Protein AF-A0AAD5X7I1-F1 (afdb_monomer_lite)

Structure (mmCIF, N/CA/C/O backbone):
data_AF-A0AAD5X7I1-F1
#
_entry.id   AF-A0AAD5X7I1-F1
#
loop_
_atom_site.group_PDB
_atom_site.id
_atom_site.type_symbol
_atom_site.label_atom_id
_atom_site.label_alt_id
_atom_site.label_comp_id
_atom_site.label_asym_id
_atom_site.label_entity_id
_atom_site.label_seq_id
_atom_site.pdbx_PDB_ins_code
_atom_site.Cartn_x
_atom_site.Cartn_y
_atom_site.Cartn_z
_atom_site.occupancy
_atom_site.B_iso_or_equiv
_atom_site.auth_seq_id
_atom_site.auth_comp_id
_atom_site.auth_asym_id
_atom_site.auth_atom_id
_atom_site.pdbx_PDB_model_num
ATOM 1 N N . LEU A 1 1 ? 5.676 25.318 18.220 1.00 65.56 1 LEU A N 1
ATOM 2 C CA . LEU A 1 1 ? 5.717 24.377 17.075 1.00 65.56 1 LEU A CA 1
ATOM 3 C C . LEU A 1 1 ? 4.709 24.725 15.981 1.00 65.56 1 LEU A C 1
ATOM 5 O O . LEU A 1 1 ? 5.098 24.731 14.824 1.00 65.56 1 LEU A O 1
ATOM 9 N N . THR A 1 2 ? 3.459 25.068 16.304 1.00 77.00 2 THR A N 1
ATOM 10 C CA . THR A 1 2 ? 2.436 25.457 15.307 1.00 77.00 2 THR A CA 1
ATOM 11 C C . THR A 1 2 ? 2.812 26.726 14.531 1.00 77.00 2 THR A C 1
ATOM 13 O O . THR A 1 2 ? 2.729 26.768 13.311 1.00 77.00 2 THR A O 1
ATOM 16 N N . GLN A 1 3 ? 3.331 27.747 15.222 1.00 80.19 3 GLN A N 1
ATOM 17 C CA . GLN A 1 3 ? 3.801 28.984 14.583 1.00 80.19 3 GLN A CA 1
ATOM 18 C C . GLN A 1 3 ? 4.992 28.742 13.639 1.00 80.19 3 GLN A C 1
ATOM 20 O O . GLN A 1 3 ? 5.083 29.364 12.588 1.00 80.19 3 GLN A O 1
ATOM 25 N N . THR A 1 4 ? 5.899 27.825 13.991 1.00 78.06 4 THR A N 1
ATOM 26 C CA . THR A 1 4 ? 7.081 27.511 13.177 1.00 78.06 4 THR A CA 1
ATOM 27 C C . THR A 1 4 ? 6.716 26.678 11.948 1.00 78.06 4 THR A C 1
ATOM 29 O O . THR A 1 4 ? 7.256 26.926 10.878 1.00 78.06 4 THR A O 1
ATOM 32 N N . THR A 1 5 ? 5.760 25.748 12.056 1.00 77.94 5 THR A N 1
ATOM 33 C CA . THR A 1 5 ? 5.227 25.009 10.891 1.00 77.94 5 THR A CA 1
ATOM 34 C C . THR A 1 5 ? 4.430 25.898 9.954 1.00 77.94 5 THR A C 1
ATOM 36 O O . THR A 1 5 ? 4.580 25.766 8.744 1.00 77.94 5 THR A O 1
ATOM 39 N N . ASN A 1 6 ? 3.633 26.826 10.487 1.00 80.69 6 ASN A N 1
ATOM 40 C CA . ASN A 1 6 ? 2.889 27.780 9.666 1.00 80.69 6 ASN A CA 1
ATOM 41 C C . ASN A 1 6 ? 3.830 28.718 8.898 1.00 80.69 6 ASN A C 1
ATOM 43 O O . ASN A 1 6 ? 3.643 28.890 7.702 1.00 80.69 6 ASN A O 1
ATOM 47 N N . LYS A 1 7 ? 4.901 29.217 9.534 1.00 79.56 7 LYS A N 1
ATOM 48 C CA . LYS A 1 7 ? 5.929 30.030 8.858 1.00 79.56 7 LYS A CA 1
ATOM 49 C C . LYS A 1 7 ? 6.701 29.263 7.780 1.00 79.56 7 LYS A C 1
ATOM 51 O O . LYS A 1 7 ? 7.010 29.819 6.735 1.00 79.56 7 LYS A O 1
ATOM 56 N N . MET A 1 8 ? 7.018 27.987 8.014 1.00 68.88 8 MET A N 1
ATOM 57 C CA . MET A 1 8 ? 7.679 27.161 6.997 1.00 68.88 8 MET A CA 1
ATOM 58 C C . MET A 1 8 ? 6.746 26.834 5.823 1.00 68.88 8 MET A C 1
ATOM 60 O O . MET A 1 8 ? 7.196 26.796 4.684 1.00 68.88 8 MET A O 1
ATOM 64 N N . ALA A 1 9 ? 5.451 26.636 6.085 1.00 71.44 9 ALA A N 1
ATOM 65 C CA . ALA A 1 9 ? 4.453 26.475 5.035 1.00 71.44 9 ALA A CA 1
ATOM 66 C C . ALA A 1 9 ? 4.275 27.759 4.211 1.00 71.44 9 ALA A C 1
ATOM 68 O O . ALA A 1 9 ? 4.262 27.690 2.992 1.00 71.44 9 ALA A O 1
ATOM 69 N N . GLU A 1 10 ? 4.211 28.917 4.868 1.00 74.31 10 GLU A N 1
ATOM 70 C CA . GLU A 1 10 ? 4.132 30.237 4.231 1.00 74.31 10 GLU A CA 1
ATOM 71 C C . GLU A 1 10 ? 5.358 30.533 3.349 1.00 74.31 10 GLU A C 1
ATOM 73 O O . GLU A 1 10 ? 5.229 31.086 2.258 1.00 74.31 10 GLU A O 1
ATOM 78 N N . PHE A 1 11 ? 6.551 30.103 3.774 1.00 70.19 11 PHE A N 1
ATOM 79 C CA . PHE A 1 11 ? 7.780 30.238 2.987 1.00 70.19 11 PHE A CA 1
ATOM 80 C C . PHE A 1 11 ? 7.781 29.360 1.722 1.00 70.19 11 PHE A C 1
ATOM 82 O O . PHE A 1 11 ? 8.295 29.785 0.691 1.00 70.19 11 PHE A O 1
ATOM 89 N N . LEU A 1 12 ? 7.184 28.161 1.778 1.00 68.06 12 LEU A N 1
ATOM 90 C CA . LEU A 1 12 ? 7.030 27.293 0.602 1.00 68.06 12 LEU A CA 1
ATOM 91 C C . LEU A 1 12 ? 5.894 27.731 -0.336 1.00 68.06 12 LEU A C 1
ATOM 93 O O . LEU A 1 12 ? 5.974 27.467 -1.531 1.00 68.06 12 LEU A O 1
ATOM 97 N N . ASP A 1 13 ? 4.856 28.380 0.195 1.00 67.62 13 ASP A N 1
ATOM 98 C CA . ASP A 1 13 ? 3.661 28.815 -0.550 1.00 67.62 13 ASP A CA 1
ATOM 99 C C . ASP A 1 13 ? 3.789 30.254 -1.100 1.00 67.62 13 ASP A C 1
ATOM 101 O O . ASP A 1 13 ? 2.919 30.763 -1.804 1.00 67.62 13 ASP A O 1
ATOM 105 N N . SER A 1 14 ? 4.899 30.935 -0.793 1.00 73.56 14 SER A N 1
ATOM 106 C CA . SER A 1 14 ? 5.166 32.297 -1.256 1.00 73.56 14 SER A CA 1
ATOM 107 C C . SER A 1 14 ? 5.385 32.343 -2.782 1.00 73.56 14 SER A C 1
ATOM 109 O O . SER A 1 14 ? 6.288 31.677 -3.300 1.00 73.56 14 SER A O 1
ATOM 111 N N . PRO A 1 15 ? 4.654 33.198 -3.526 1.00 59.22 15 PRO A N 1
ATOM 112 C CA . PRO A 1 15 ? 4.663 33.225 -4.994 1.00 59.22 15 PRO A CA 1
ATOM 113 C C . PRO A 1 15 ? 6.005 33.641 -5.620 1.00 59.22 15 PRO A C 1
ATOM 115 O O . PRO A 1 15 ? 6.190 33.454 -6.818 1.00 59.22 15 PRO A O 1
ATOM 118 N N . LEU A 1 16 ? 6.952 34.161 -4.829 1.00 55.97 16 LEU A N 1
ATOM 119 C CA . LEU A 1 16 ? 8.314 34.492 -5.269 1.00 55.97 16 LEU A CA 1
ATOM 120 C C . LEU A 1 16 ? 9.244 33.267 -5.384 1.00 55.97 16 LEU A C 1
ATOM 122 O O . LEU A 1 16 ? 10.240 33.336 -6.098 1.00 55.97 16 LEU A O 1
ATOM 126 N N . PHE A 1 17 ? 8.923 32.149 -4.721 1.00 56.25 17 PHE A N 1
ATOM 127 C CA . PHE A 1 17 ? 9.748 30.928 -4.694 1.00 56.25 17 PHE A CA 1
ATOM 128 C C . PHE A 1 17 ? 9.108 29.742 -5.435 1.00 56.25 17 PHE A C 1
ATOM 130 O O . PHE A 1 17 ? 9.713 28.677 -5.536 1.00 56.25 17 PHE A O 1
ATOM 137 N N . SER A 1 18 ? 7.926 29.942 -6.027 1.00 55.38 18 SER A N 1
ATOM 138 C CA . SER A 1 18 ? 7.183 28.947 -6.817 1.00 55.38 18 SER A CA 1
ATOM 139 C C . SER A 1 18 ? 7.904 28.492 -8.098 1.00 55.38 18 SER A C 1
ATOM 141 O O . SER A 1 18 ? 7.596 27.430 -8.631 1.00 55.38 18 SER A O 1
ATOM 143 N N . ASN A 1 19 ? 8.881 29.275 -8.575 1.00 55.94 19 ASN A N 1
ATOM 144 C CA . ASN A 1 19 ? 9.674 29.002 -9.782 1.00 55.94 19 ASN A CA 1
ATOM 145 C C . ASN A 1 19 ? 11.020 28.302 -9.506 1.00 55.94 19 ASN A C 1
ATOM 147 O O . ASN A 1 19 ? 11.771 28.025 -10.440 1.00 55.94 19 ASN A O 1
ATOM 151 N N . ILE A 1 20 ? 11.348 28.020 -8.241 1.00 59.38 20 ILE A N 1
ATOM 152 C CA . ILE A 1 20 ? 12.536 27.247 -7.865 1.00 59.38 20 ILE A CA 1
ATOM 153 C C . ILE A 1 20 ? 12.055 25.831 -7.535 1.00 59.38 20 ILE A C 1
ATOM 155 O O . ILE A 1 20 ? 11.145 25.695 -6.717 1.00 59.38 20 ILE A O 1
ATOM 159 N N . PRO A 1 21 ? 12.621 24.767 -8.137 1.00 56.69 21 PRO A N 1
ATOM 160 C CA . PRO A 1 21 ? 12.224 23.402 -7.814 1.00 56.69 21 PRO A CA 1
ATOM 161 C C . PRO A 1 21 ? 12.481 23.149 -6.325 1.00 56.69 21 PRO A C 1
ATOM 163 O O . PRO A 1 21 ? 13.624 23.018 -5.883 1.00 56.69 21 PRO A O 1
ATOM 166 N N . THR A 1 22 ? 11.408 23.136 -5.534 1.00 63.88 22 THR A N 1
ATOM 167 C CA . THR A 1 22 ? 11.466 22.868 -4.100 1.00 63.88 22 THR A CA 1
ATOM 168 C C . THR A 1 22 ? 11.998 21.454 -3.899 1.00 63.88 22 THR A C 1
ATOM 170 O O . THR A 1 22 ? 11.551 20.497 -4.532 1.00 63.88 22 THR A O 1
ATOM 173 N N . ASN A 1 23 ? 13.019 21.312 -3.052 1.00 73.06 23 ASN A N 1
ATOM 174 C CA . ASN A 1 23 ? 13.640 20.017 -2.815 1.00 73.06 23 ASN A CA 1
ATOM 175 C C . ASN A 1 23 ? 12.582 19.085 -2.184 1.00 73.06 23 ASN A C 1
ATOM 177 O O . ASN A 1 23 ? 12.059 19.424 -1.118 1.00 73.06 23 ASN A O 1
ATOM 181 N N . PRO A 1 24 ? 12.254 17.925 -2.788 1.00 76.06 24 PRO A N 1
ATOM 182 C CA . PRO A 1 24 ? 11.165 17.057 -2.323 1.00 76.06 24 PRO A CA 1
ATOM 183 C C . PRO A 1 24 ? 11.337 16.635 -0.857 1.00 76.06 24 PRO A C 1
ATOM 185 O O . PRO A 1 24 ? 10.358 16.447 -0.137 1.00 76.06 24 PRO A O 1
ATOM 188 N N . SER A 1 25 ? 12.581 16.574 -0.373 1.00 78.06 25 SER A N 1
ATOM 189 C CA . SER A 1 25 ? 12.883 16.309 1.035 1.00 78.06 25 SER A CA 1
ATOM 190 C C . SER A 1 25 ? 12.316 17.366 1.996 1.00 78.06 25 SER A C 1
ATOM 192 O O . SER A 1 25 ? 11.791 17.008 3.047 1.00 78.06 25 SER A O 1
ATOM 194 N N . GLN A 1 26 ? 12.350 18.654 1.639 1.00 78.38 26 GLN A N 1
ATOM 195 C CA . GLN A 1 26 ? 11.852 19.741 2.490 1.00 78.38 26 GLN A CA 1
ATOM 196 C C . GLN A 1 26 ? 10.323 19.721 2.593 1.00 78.38 26 GLN A C 1
ATOM 198 O O . GLN A 1 26 ? 9.778 19.906 3.681 1.00 78.38 26 GLN A O 1
ATOM 203 N N . MET A 1 27 ? 9.634 19.407 1.491 1.00 79.31 27 MET A N 1
ATOM 204 C CA . MET A 1 27 ? 8.178 19.229 1.477 1.00 79.31 27 MET A CA 1
ATOM 205 C C . MET A 1 27 ? 7.749 18.087 2.412 1.00 79.31 27 MET A C 1
ATOM 207 O O . MET A 1 27 ? 6.864 18.263 3.253 1.00 79.31 27 MET A O 1
ATOM 211 N N . HIS A 1 28 ? 8.428 16.937 2.330 1.00 83.88 28 HIS A N 1
ATOM 212 C CA . HIS A 1 28 ? 8.149 15.792 3.200 1.00 83.88 28 HIS A CA 1
ATOM 213 C C . HIS A 1 28 ? 8.415 16.088 4.682 1.00 83.88 28 HIS A C 1
ATOM 215 O O . HIS A 1 28 ? 7.653 15.644 5.542 1.00 83.88 28 HIS A O 1
ATOM 221 N N . VAL A 1 29 ? 9.454 16.866 5.003 1.00 86.94 29 VAL A N 1
ATOM 222 C CA . VAL A 1 29 ? 9.740 17.283 6.386 1.00 86.94 29 VAL A CA 1
ATOM 223 C C . VAL A 1 29 ? 8.616 18.158 6.943 1.00 86.94 29 VAL A C 1
ATOM 225 O O . VAL A 1 29 ? 8.161 17.922 8.064 1.00 86.94 29 VAL A O 1
ATOM 228 N N . LEU A 1 30 ? 8.106 19.125 6.174 1.00 83.81 30 LEU A N 1
ATOM 229 C CA . LEU A 1 30 ? 6.991 19.959 6.636 1.00 83.81 30 LEU A CA 1
ATOM 230 C C . LEU A 1 30 ? 5.693 19.185 6.800 1.00 83.81 30 LEU A C 1
ATOM 232 O O . LEU A 1 30 ? 4.988 19.383 7.792 1.00 83.81 30 LEU A O 1
ATOM 236 N N . GLN A 1 31 ? 5.390 18.293 5.858 1.00 84.69 31 GLN A N 1
ATOM 237 C CA . GLN A 1 31 ? 4.235 17.414 5.972 1.00 84.69 31 GLN A CA 1
ATOM 238 C C . GLN A 1 31 ? 4.318 16.574 7.252 1.00 84.69 31 GLN A C 1
ATOM 240 O O . GLN A 1 31 ? 3.381 16.575 8.050 1.00 84.69 31 GLN A O 1
ATOM 245 N N . ARG A 1 32 ? 5.480 15.973 7.521 1.00 89.19 32 ARG A N 1
ATOM 246 C CA . ARG A 1 32 ? 5.721 15.211 8.749 1.00 89.19 32 ARG A CA 1
ATOM 247 C C . ARG A 1 32 ? 5.545 16.060 10.009 1.00 89.19 32 ARG A C 1
ATOM 249 O O . ARG A 1 32 ? 4.960 15.599 10.984 1.00 89.19 32 ARG A O 1
ATOM 256 N N . HIS A 1 33 ? 6.020 17.305 10.018 1.00 89.81 33 HIS A N 1
ATOM 257 C CA . HIS A 1 33 ? 5.816 18.189 11.168 1.00 89.81 33 HIS A CA 1
ATOM 258 C C . HIS A 1 33 ? 4.341 18.551 11.393 1.00 89.81 33 HIS A C 1
ATOM 260 O O . HIS A 1 33 ? 3.937 18.710 12.546 1.00 89.81 33 HIS A O 1
ATOM 266 N N . ARG A 1 34 ? 3.533 18.664 10.330 1.00 88.88 34 ARG A N 1
ATOM 267 C CA . ARG A 1 34 ? 2.079 18.867 10.444 1.00 88.88 34 ARG A CA 1
ATOM 268 C C . ARG A 1 34 ? 1.383 17.644 11.030 1.00 88.88 34 ARG A C 1
ATOM 270 O O . ARG A 1 34 ? 0.581 17.803 11.944 1.00 88.88 34 ARG A O 1
ATOM 277 N N . GLU A 1 35 ? 1.726 16.456 10.543 1.00 91.94 35 GLU A N 1
ATOM 278 C CA . GLU A 1 35 ? 1.192 15.184 11.047 1.00 91.94 35 GLU A CA 1
ATOM 279 C C . GLU A 1 35 ? 1.503 15.017 12.542 1.00 91.94 35 GLU A C 1
ATOM 281 O O . GLU A 1 35 ? 0.593 14.859 13.350 1.00 91.94 35 GLU A O 1
ATOM 286 N N . ILE A 1 36 ? 2.766 15.211 12.939 1.00 94.19 36 ILE A N 1
ATOM 287 C CA . ILE A 1 36 ? 3.189 15.121 14.346 1.00 94.19 36 ILE A CA 1
ATOM 288 C C . ILE A 1 36 ? 2.429 16.116 15.237 1.00 94.19 36 ILE A C 1
ATOM 290 O O . ILE A 1 36 ? 2.046 15.789 16.360 1.00 94.19 36 ILE A O 1
ATOM 294 N N . LEU A 1 37 ? 2.217 17.349 14.769 1.00 90.12 37 LEU A N 1
ATOM 295 C CA . LEU A 1 37 ? 1.490 18.351 15.552 1.00 90.12 37 LEU A CA 1
ATOM 296 C C . LEU A 1 37 ? 0.015 18.013 15.716 1.00 90.12 37 LEU A C 1
ATOM 298 O O . LEU A 1 37 ? -0.549 18.244 16.788 1.00 90.12 37 LEU A O 1
ATOM 302 N N . TYR A 1 38 ? -0.595 17.487 14.660 1.00 93.62 38 TYR A N 1
ATOM 303 C CA . TYR A 1 38 ? -1.973 17.034 14.699 1.00 93.62 38 TYR A CA 1
ATOM 304 C C . TYR A 1 38 ? -2.142 15.893 15.707 1.00 93.62 38 TYR A C 1
ATOM 306 O O . TYR A 1 38 ? -3.015 15.970 16.577 1.00 93.62 38 TYR A O 1
ATOM 314 N N . ASP A 1 39 ? -1.252 14.901 15.664 1.00 95.75 39 ASP A N 1
ATOM 315 C CA . ASP A 1 39 ? -1.266 13.768 16.588 1.00 95.75 39 ASP A CA 1
ATOM 316 C C . ASP A 1 39 ? -1.103 14.224 18.043 1.00 95.75 39 ASP A C 1
ATOM 318 O O . ASP A 1 39 ? -1.907 13.855 18.900 1.00 95.75 39 ASP A O 1
ATOM 322 N N . TYR A 1 40 ? -0.147 15.116 18.330 1.00 94.81 40 TYR A N 1
ATOM 323 C CA . TYR A 1 40 ? 0.015 15.653 19.684 1.00 94.81 40 TYR A CA 1
ATOM 324 C C . TYR A 1 40 ? -1.199 16.447 20.169 1.00 94.81 40 TYR A C 1
ATOM 326 O O . TYR A 1 40 ? -1.572 16.346 21.338 1.00 94.81 40 TYR A O 1
ATOM 334 N N . SER A 1 41 ? -1.839 17.231 19.298 1.00 94.12 41 SER A N 1
ATOM 335 C CA . SER A 1 41 ? -3.049 17.973 19.664 1.00 94.12 41 SER A CA 1
ATOM 336 C C . SER A 1 41 ? -4.209 17.032 19.994 1.00 94.12 41 SER A C 1
ATOM 338 O O . SER A 1 41 ? -4.927 17.240 20.977 1.00 94.12 41 SER A O 1
ATOM 340 N N . ARG A 1 42 ? -4.367 15.968 19.203 1.00 96.00 42 ARG A N 1
ATOM 341 C CA . ARG A 1 42 ? -5.390 14.945 19.413 1.00 96.00 42 ARG A CA 1
ATOM 342 C C . ARG A 1 42 ? -5.176 14.195 20.726 1.00 96.00 42 ARG A C 1
ATOM 344 O O . ARG A 1 42 ? -6.112 14.096 21.522 1.00 96.00 42 ARG A O 1
ATOM 351 N N . GLU A 1 43 ? -3.957 13.725 20.976 1.00 95.62 43 GLU A N 1
ATOM 352 C CA . GLU A 1 43 ? -3.608 13.005 22.207 1.00 95.62 43 GLU A CA 1
ATOM 353 C C . GLU A 1 43 ? -3.731 13.891 23.453 1.00 95.62 43 GLU A C 1
ATOM 355 O O . GLU A 1 43 ? -4.230 13.448 24.493 1.00 95.62 43 GLU A O 1
ATOM 360 N N . PHE A 1 44 ? -3.369 15.173 23.346 1.00 96.38 44 PHE A N 1
ATOM 361 C CA . PHE A 1 44 ? -3.569 16.138 24.425 1.00 96.38 44 PHE A CA 1
ATOM 362 C C . PHE A 1 44 ? -5.051 16.300 24.776 1.00 96.38 44 PHE A C 1
ATOM 364 O O . PHE A 1 44 ? -5.423 16.225 25.948 1.00 96.38 44 PHE A O 1
ATOM 371 N N . ASN A 1 45 ? -5.912 16.479 23.771 1.00 96.12 45 ASN A N 1
ATOM 372 C CA . ASN A 1 45 ? -7.350 16.621 23.990 1.00 96.12 45 ASN A CA 1
ATOM 373 C C . ASN A 1 45 ? -7.966 15.349 24.588 1.00 96.12 45 ASN A C 1
ATOM 375 O O . ASN A 1 45 ? -8.753 15.441 25.531 1.00 96.12 45 ASN A O 1
ATOM 379 N N . ARG A 1 46 ? -7.551 14.168 24.113 1.00 96.56 46 ARG A N 1
ATOM 380 C CA . ARG A 1 46 ? -7.969 12.872 24.668 1.00 96.56 46 ARG A CA 1
ATOM 381 C C . ARG A 1 46 ? -7.580 12.746 26.143 1.00 96.56 46 ARG A C 1
ATOM 383 O O . ARG A 1 46 ? -8.432 12.469 26.981 1.00 96.56 46 ARG A O 1
ATOM 390 N N . THR A 1 47 ? -6.319 13.022 26.473 1.00 96.31 47 THR A N 1
ATOM 391 C CA . THR A 1 47 ? -5.811 12.953 27.853 1.00 96.31 47 THR A CA 1
ATOM 392 C C . THR A 1 47 ? -6.519 13.955 28.763 1.00 96.31 47 THR A C 1
ATOM 394 O O . THR A 1 47 ? -6.920 13.617 29.878 1.00 96.31 47 THR A O 1
ATOM 397 N N . ARG A 1 48 ? -6.739 15.183 28.280 1.00 97.38 48 ARG A N 1
ATOM 398 C CA . ARG A 1 48 ? -7.483 16.217 29.005 1.00 97.38 48 ARG A CA 1
ATOM 399 C C . ARG A 1 48 ? -8.909 15.767 29.326 1.00 97.38 48 ARG A C 1
ATOM 401 O O . ARG A 1 48 ? -9.363 15.989 30.447 1.00 97.38 48 ARG A O 1
ATOM 408 N N . GLN A 1 49 ? -9.598 15.136 28.376 1.00 95.62 49 GLN A N 1
ATOM 409 C CA . GLN A 1 49 ? -10.953 14.629 28.586 1.00 95.62 49 GLN A CA 1
ATOM 410 C C . GLN A 1 49 ? -10.974 13.507 29.633 1.00 95.62 49 GLN A C 1
ATOM 412 O O . GLN A 1 49 ? -11.788 13.569 30.551 1.00 95.62 49 GLN A O 1
ATOM 417 N N . THR A 1 50 ? -10.026 12.567 29.571 1.00 95.75 50 THR A N 1
ATOM 418 C CA . THR A 1 50 ? -9.871 11.496 30.572 1.00 95.75 50 THR A CA 1
ATOM 419 C C . THR A 1 50 ? -9.606 12.042 31.978 1.00 95.75 50 THR A C 1
ATOM 421 O O . THR A 1 50 ? -10.194 11.577 32.951 1.00 95.75 50 THR A O 1
ATOM 424 N N . ILE A 1 51 ? -8.743 13.054 32.116 1.00 96.44 51 ILE A N 1
ATOM 425 C CA . ILE A 1 51 ? -8.478 13.687 33.419 1.00 96.44 51 ILE A CA 1
ATOM 426 C C . ILE A 1 51 ? -9.720 14.429 33.919 1.00 96.44 51 ILE A C 1
ATOM 428 O O . ILE A 1 51 ? -10.026 14.381 35.108 1.00 96.44 51 ILE A O 1
ATOM 432 N N . SER A 1 52 ? -10.446 15.107 33.027 1.00 96.38 52 SER A N 1
ATOM 433 C CA . SER A 1 52 ? -11.684 15.803 33.381 1.00 96.38 52 SER A CA 1
ATOM 434 C C . SER A 1 52 ? -12.751 14.832 33.886 1.00 96.38 52 SER A C 1
ATOM 436 O O . SER A 1 52 ? -13.369 15.102 34.913 1.00 96.38 52 SER A O 1
ATOM 438 N N . SER A 1 53 ? -12.944 13.694 33.212 1.00 93.69 53 SER A N 1
ATOM 439 C CA . SER A 1 53 ? -13.894 12.670 33.655 1.00 93.69 53 SER A CA 1
ATOM 440 C C . SER A 1 53 ? -13.450 12.008 34.958 1.00 93.69 53 SER A C 1
ATOM 442 O O . SER A 1 53 ? -14.274 11.800 35.841 1.00 93.69 53 SER A O 1
ATOM 444 N N . ALA A 1 54 ? -12.150 11.739 35.127 1.00 92.44 54 ALA A N 1
ATOM 445 C CA . ALA A 1 54 ? -11.611 11.184 36.368 1.00 92.44 54 ALA A CA 1
ATOM 446 C C . ALA A 1 54 ? -11.776 12.145 37.556 1.00 92.44 54 ALA A C 1
ATOM 448 O O . ALA A 1 54 ? -12.113 11.710 38.654 1.00 92.44 54 ALA A O 1
ATOM 449 N N . ARG A 1 55 ? -11.589 13.455 37.344 1.00 92.81 55 ARG A N 1
ATOM 450 C CA . ARG A 1 55 ? -11.852 14.476 38.369 1.00 92.81 55 ARG A CA 1
ATOM 451 C C . ARG A 1 55 ? -13.329 14.567 38.720 1.00 92.81 55 ARG A C 1
ATOM 453 O O . ARG A 1 55 ? -13.637 14.581 39.901 1.00 92.81 55 ARG A O 1
ATOM 460 N N . ALA A 1 56 ? -14.217 14.583 37.725 1.00 90.94 56 ALA A N 1
ATOM 461 C CA . ALA A 1 56 ? -15.658 14.568 37.971 1.00 90.94 56 ALA A CA 1
ATOM 462 C C . ALA A 1 56 ? -16.063 13.326 38.783 1.00 90.94 56 ALA A C 1
ATOM 464 O O . ALA A 1 56 ? -16.792 13.432 39.760 1.00 90.94 56 ALA A O 1
ATOM 465 N N . HIS A 1 57 ? -15.512 12.160 38.446 1.00 86.69 57 HIS A N 1
ATOM 466 C CA . HIS A 1 57 ? -15.740 10.927 39.194 1.00 86.69 57 HIS A CA 1
ATOM 467 C C . HIS A 1 57 ? -15.197 10.988 40.633 1.00 86.69 57 HIS A C 1
ATOM 469 O O . HIS A 1 57 ? -15.857 10.540 41.567 1.00 86.69 57 HIS A O 1
ATOM 475 N N . ALA A 1 58 ? -14.011 11.568 40.838 1.00 85.25 58 ALA A N 1
ATOM 476 C CA . ALA A 1 58 ? -13.443 11.760 42.171 1.00 85.25 58 ALA A CA 1
ATOM 477 C C . ALA A 1 58 ? -14.257 12.750 43.021 1.00 85.25 58 ALA A C 1
ATOM 479 O O . ALA A 1 58 ? -14.401 12.534 44.220 1.00 85.25 58 ALA A O 1
ATOM 480 N N . ASP A 1 59 ? -14.810 13.799 42.411 1.00 85.31 59 ASP A N 1
ATOM 481 C CA . ASP A 1 59 ? -15.669 14.778 43.085 1.00 85.31 59 ASP A CA 1
ATOM 482 C C . ASP A 1 59 ? -16.999 14.142 43.529 1.00 85.31 59 ASP A C 1
ATOM 484 O O . ASP A 1 59 ? -17.413 14.285 44.680 1.00 85.31 59 ASP A O 1
ATOM 488 N N . LEU A 1 60 ? -17.599 13.309 42.667 1.00 83.00 60 LEU A N 1
ATOM 489 C CA . LEU A 1 60 ? -18.780 12.507 43.008 1.00 83.00 60 LEU A CA 1
ATOM 490 C C . LEU A 1 60 ? -18.507 11.516 44.159 1.00 83.00 60 LEU A C 1
ATOM 492 O O . LEU A 1 60 ? -19.321 11.385 45.073 1.00 83.00 60 LEU A O 1
ATOM 496 N N . LEU A 1 61 ? -17.353 10.839 44.160 1.00 79.62 61 LEU A N 1
ATOM 497 C CA . LEU A 1 61 ? -16.972 9.897 45.225 1.00 79.62 61 LEU A CA 1
ATOM 498 C C . LEU A 1 61 ? -16.567 10.584 46.538 1.00 79.62 61 LEU A C 1
ATOM 500 O O . LEU A 1 61 ? -16.828 10.054 47.620 1.00 79.62 61 LEU A O 1
ATOM 504 N N . SER A 1 62 ? -15.952 11.764 46.459 1.00 72.12 62 SER A N 1
ATOM 505 C CA . SER A 1 62 ? -15.592 12.587 47.619 1.00 72.12 62 SER A CA 1
ATOM 506 C C . SER A 1 62 ? -16.822 12.886 48.485 1.00 72.12 62 SER A C 1
ATOM 508 O O . SER A 1 62 ? -16.772 12.714 49.708 1.00 72.12 62 SER A O 1
ATOM 510 N N . GLY A 1 63 ? -17.954 13.209 47.845 1.00 63.62 63 GLY A N 1
ATOM 511 C CA . GLY A 1 63 ? -19.240 13.414 48.518 1.00 63.62 63 GLY A CA 1
ATOM 512 C C . GLY A 1 63 ? -19.791 12.160 49.213 1.00 63.62 63 GLY A C 1
ATOM 513 O O . GLY A 1 63 ? -20.360 12.258 50.298 1.00 63.62 63 GLY A O 1
ATOM 514 N N . SER A 1 64 ? -19.560 10.968 48.652 1.00 60.91 64 SER A N 1
ATOM 515 C CA . SER A 1 64 ? -20.021 9.695 49.230 1.00 60.91 64 SER A CA 1
ATOM 516 C C . SER A 1 64 ? -19.232 9.278 50.482 1.00 60.91 64 SER A C 1
ATOM 518 O O . SER A 1 64 ? -19.814 8.757 51.436 1.00 60.91 64 SER A O 1
ATOM 520 N N . SER A 1 65 ? -17.926 9.576 50.559 1.00 59.56 65 SER A N 1
ATOM 521 C CA . SER A 1 65 ? -17.110 9.195 51.730 1.00 59.56 65 SER A CA 1
ATOM 522 C C . SER A 1 65 ? -17.503 9.923 53.027 1.00 59.56 65 SER A C 1
ATOM 524 O O . SER A 1 65 ? -17.281 9.396 54.119 1.00 59.56 65 SER A O 1
ATOM 526 N N . MET A 1 66 ? -18.123 11.108 52.926 1.00 55.78 66 MET A N 1
ATOM 527 C CA . MET A 1 66 ? -18.686 11.807 54.089 1.00 55.78 66 MET A CA 1
ATOM 528 C C . MET A 1 66 ? -19.989 11.165 54.581 1.00 55.78 66 MET A C 1
ATOM 530 O O . MET A 1 66 ? -20.248 11.183 55.780 1.00 55.78 66 MET A O 1
ATOM 534 N N . ILE A 1 67 ? -20.774 10.562 53.684 1.00 59.09 67 ILE A N 1
ATOM 535 C CA . ILE A 1 67 ? -22.035 9.883 54.018 1.00 59.09 67 ILE A CA 1
ATOM 536 C C . ILE A 1 67 ? -21.751 8.497 54.622 1.00 59.09 67 ILE A C 1
ATOM 538 O O . ILE A 1 67 ? -22.353 8.121 55.623 1.00 59.09 67 ILE A O 1
ATOM 542 N N . SER A 1 68 ? -20.768 7.767 54.082 1.00 55.50 68 SER A N 1
ATOM 543 C CA . SER A 1 68 ? -20.420 6.410 54.537 1.00 55.50 68 SER A CA 1
ATOM 544 C C . SER A 1 68 ? -19.697 6.368 55.895 1.00 55.50 68 SER A C 1
ATOM 546 O O . SER A 1 68 ? -19.806 5.381 56.618 1.00 55.50 68 SER A O 1
ATOM 548 N N . ARG A 1 69 ? -19.025 7.448 56.325 1.00 54.56 69 ARG A N 1
ATOM 549 C CA . ARG A 1 69 ? -18.401 7.521 57.666 1.00 54.56 69 ARG A CA 1
ATOM 550 C C . ARG A 1 69 ? -19.394 7.527 58.835 1.00 54.56 69 ARG A C 1
ATOM 552 O O . ARG A 1 69 ? -18.949 7.414 59.974 1.00 54.56 69 ARG A O 1
ATOM 559 N N . ASN A 1 70 ? -20.696 7.632 58.571 1.00 56.12 70 ASN A N 1
ATOM 560 C CA . ASN A 1 70 ? -21.737 7.508 59.590 1.00 56.12 70 ASN A CA 1
ATOM 561 C C . ASN A 1 70 ? -22.277 6.066 59.737 1.00 56.12 70 ASN A C 1
ATOM 563 O O . ASN A 1 70 ? -23.110 5.815 60.600 1.00 56.12 70 ASN A O 1
ATOM 567 N N . ASP A 1 71 ? -21.790 5.112 58.931 1.00 54.44 71 ASP A N 1
ATOM 568 C CA . ASP A 1 71 ? -22.187 3.695 58.949 1.00 54.44 71 ASP A CA 1
ATOM 569 C C . ASP A 1 71 ? -21.225 2.831 59.791 1.00 54.44 71 ASP A C 1
ATOM 571 O O . ASP A 1 71 ? -20.804 1.737 59.413 1.00 54.44 71 ASP A O 1
ATOM 575 N N . THR A 1 72 ? -20.827 3.313 60.974 1.00 56.81 72 THR A N 1
ATOM 576 C CA . THR A 1 72 ? -20.309 2.403 62.007 1.00 56.81 72 THR A CA 1
ATOM 577 C C . THR A 1 72 ? -21.501 1.706 62.650 1.00 56.81 72 THR A C 1
ATOM 579 O O . THR A 1 72 ? -22.062 2.135 63.658 1.00 56.81 72 THR A O 1
ATOM 582 N N . ASN A 1 73 ? -21.889 0.641 61.962 1.00 59.41 73 ASN A N 1
ATOM 583 C CA . ASN A 1 73 ? -23.044 -0.228 62.099 1.00 59.41 73 ASN A CA 1
ATOM 584 C C . ASN A 1 73 ? -23.037 -1.068 63.396 1.00 59.41 73 ASN A C 1
ATOM 586 O O . ASN A 1 73 ? -23.009 -2.299 63.379 1.00 59.41 73 ASN A O 1
ATOM 590 N N . SER A 1 74 ? -23.068 -0.396 64.546 1.00 56.41 74 SER A N 1
ATOM 591 C CA . SER A 1 74 ? -23.150 -1.013 65.877 1.00 56.41 74 SER A CA 1
ATOM 592 C C . SER A 1 74 ? -24.524 -0.751 66.505 1.00 56.41 74 SER A C 1
ATOM 594 O O . SER A 1 74 ? -24.609 -0.241 67.618 1.00 56.41 74 SER A O 1
ATOM 596 N N . GLY A 1 75 ? -25.617 -1.028 65.780 1.00 60.72 75 GLY A N 1
ATOM 597 C CA . GLY A 1 75 ? -26.969 -0.835 66.330 1.00 60.72 75 GLY A CA 1
ATOM 598 C C . GLY A 1 75 ? -28.164 -0.857 65.370 1.00 60.72 75 GLY A C 1
ATOM 599 O O . GLY A 1 75 ? -29.286 -0.708 65.848 1.00 60.72 75 GLY A O 1
ATOM 600 N N . MET A 1 76 ? -27.984 -1.040 64.053 1.00 66.88 76 MET A N 1
ATOM 601 C CA . MET A 1 76 ? -29.122 -1.055 63.119 1.00 66.88 76 MET A CA 1
ATOM 602 C C . MET A 1 76 ? -30.087 -2.203 63.428 1.00 66.88 76 MET A C 1
ATOM 604 O O . MET A 1 76 ? -29.707 -3.380 63.421 1.00 66.88 76 MET A O 1
ATOM 608 N N . SER A 1 77 ? -31.349 -1.845 63.673 1.00 79.31 77 SER A N 1
ATOM 609 C CA . SER A 1 77 ? -32.431 -2.807 63.867 1.00 79.31 77 SER A CA 1
ATOM 610 C C . SER A 1 77 ? -32.608 -3.677 62.617 1.00 79.31 77 SER A C 1
ATOM 612 O O . SER A 1 77 ? -32.287 -3.264 61.502 1.00 79.31 77 SER A O 1
ATOM 614 N N . VAL A 1 78 ? -33.152 -4.886 62.780 1.00 81.12 78 VAL A N 1
ATOM 615 C CA . VAL A 1 78 ? -33.440 -5.800 61.656 1.00 81.12 78 VAL A CA 1
ATOM 616 C C . VAL A 1 78 ? -34.282 -5.114 60.574 1.00 81.12 78 VAL A C 1
ATOM 618 O O . VAL A 1 78 ? -34.070 -5.356 59.393 1.00 81.12 78 VAL A O 1
ATOM 621 N N . HIS A 1 79 ? -35.188 -4.216 60.967 1.00 84.88 79 HIS A N 1
ATOM 622 C CA . HIS A 1 79 ? -36.007 -3.443 60.037 1.00 84.88 79 HIS A CA 1
ATOM 623 C C . HIS A 1 79 ? -35.168 -2.531 59.130 1.00 84.88 79 HIS A C 1
ATOM 625 O O . HIS A 1 79 ? -35.381 -2.502 57.925 1.00 84.88 79 HIS A O 1
ATOM 631 N N . ASP A 1 80 ? -34.166 -1.863 59.694 1.00 82.38 80 ASP A N 1
ATOM 632 C CA . ASP A 1 80 ? -33.279 -0.947 58.969 1.00 82.38 80 ASP A CA 1
ATOM 633 C C . ASP A 1 80 ? -32.369 -1.700 57.986 1.00 82.38 80 ASP A C 1
ATOM 635 O O . ASP A 1 80 ? -32.095 -1.245 56.878 1.00 82.38 80 ASP A O 1
ATOM 639 N N . ARG A 1 81 ? -31.959 -2.920 58.357 1.00 81.75 81 ARG A N 1
ATOM 640 C CA . ARG A 1 81 ? -31.237 -3.826 57.452 1.00 81.75 81 ARG A CA 1
ATOM 641 C C . ARG A 1 81 ? -32.100 -4.273 56.277 1.00 81.75 81 ARG A C 1
ATOM 643 O O . ARG A 1 81 ? -31.594 -4.345 55.168 1.00 81.75 81 ARG A O 1
ATOM 650 N N . LEU A 1 82 ? -33.382 -4.562 56.509 1.00 87.44 82 LEU A N 1
ATOM 651 C CA . LEU A 1 82 ? -34.313 -4.953 55.446 1.00 87.44 82 LEU A CA 1
ATOM 652 C C . LEU A 1 82 ? -34.617 -3.793 54.490 1.00 87.44 82 LEU A C 1
ATOM 654 O O . LEU A 1 82 ? -34.774 -4.028 53.296 1.00 87.44 82 LEU A O 1
ATOM 658 N N . LEU A 1 83 ? -34.687 -2.558 54.995 1.00 88.44 83 LEU A N 1
ATOM 659 C CA . LEU A 1 83 ? -34.831 -1.368 54.154 1.00 88.44 83 LEU A CA 1
ATOM 660 C C . LEU A 1 83 ? -33.577 -1.129 53.307 1.00 88.44 83 LEU A C 1
ATOM 662 O O . LEU A 1 83 ? -33.699 -0.966 52.099 1.00 88.44 83 LEU A O 1
ATOM 666 N N . ASN A 1 84 ? -32.387 -1.207 53.908 1.00 85.56 84 ASN A N 1
ATOM 667 C CA . ASN A 1 84 ? -31.128 -1.066 53.173 1.00 85.56 84 ASN A CA 1
ATOM 668 C C . ASN A 1 84 ? -30.939 -2.188 52.131 1.00 85.56 84 ASN A C 1
ATOM 670 O O . ASN A 1 84 ? -30.499 -1.935 51.016 1.00 85.56 84 ASN A O 1
ATOM 674 N N . GLU A 1 85 ? -31.339 -3.423 52.454 1.00 85.06 85 GLU A N 1
ATOM 675 C CA . GLU A 1 85 ? -31.347 -4.534 51.494 1.00 85.06 85 GLU A CA 1
ATOM 676 C C . GLU A 1 85 ? -32.324 -4.275 50.342 1.00 85.06 85 GLU A C 1
ATOM 678 O O . GLU A 1 85 ? -32.005 -4.558 49.190 1.00 85.06 85 GLU A O 1
ATOM 683 N N . ARG A 1 86 ? -33.496 -3.687 50.617 1.00 89.31 86 ARG A N 1
ATOM 684 C CA . ARG A 1 86 ? -34.438 -3.295 49.563 1.00 89.31 86 ARG A CA 1
ATOM 685 C C . ARG A 1 86 ? -33.841 -2.230 48.649 1.00 89.31 86 ARG A C 1
ATOM 687 O O . ARG A 1 86 ? -33.905 -2.393 47.438 1.00 89.31 86 ARG A O 1
ATOM 694 N N . ASP A 1 87 ? -33.219 -1.200 49.213 1.00 88.38 87 ASP A N 1
ATOM 695 C CA . ASP A 1 87 ? -32.558 -0.152 48.430 1.00 88.38 87 ASP A CA 1
ATOM 696 C C . ASP A 1 87 ? -31.391 -0.730 47.602 1.00 88.38 87 ASP A C 1
ATOM 698 O O . ASP A 1 87 ? -31.165 -0.325 46.459 1.00 88.38 87 ASP A O 1
ATOM 702 N N . HIS A 1 88 ? -30.690 -1.739 48.132 1.00 85.19 88 HIS A N 1
ATOM 703 C CA . HIS A 1 88 ? -29.666 -2.482 47.398 1.00 85.19 88 HIS A CA 1
ATOM 704 C C . HIS A 1 88 ? -30.255 -3.317 46.250 1.00 85.19 88 HIS A C 1
ATOM 706 O O . HIS A 1 88 ? -29.691 -3.331 45.156 1.00 85.19 88 HIS A O 1
ATOM 712 N N . ILE A 1 89 ? -31.400 -3.974 46.465 1.00 92.12 89 ILE A N 1
ATOM 713 C CA . ILE A 1 89 ? -32.131 -4.732 45.437 1.00 92.12 89 ILE A CA 1
ATOM 714 C C . ILE A 1 89 ? -32.653 -3.799 44.339 1.00 92.12 89 ILE A C 1
ATOM 716 O O . ILE A 1 89 ? -32.496 -4.112 43.159 1.00 92.12 89 ILE A O 1
ATOM 720 N N . ASP A 1 90 ? -33.212 -2.647 44.706 1.00 92.69 90 ASP A N 1
ATOM 721 C CA . ASP A 1 90 ? -33.704 -1.644 43.758 1.00 92.69 90 ASP A CA 1
ATOM 722 C C . ASP A 1 90 ? -32.541 -1.078 42.918 1.00 92.69 90 ASP A C 1
ATOM 724 O O . ASP A 1 90 ? -32.638 -0.965 41.692 1.00 92.69 90 ASP A O 1
ATOM 728 N N . GLY A 1 91 ? -31.386 -0.822 43.548 1.00 90.94 91 GLY A N 1
ATOM 729 C CA . GLY A 1 91 ? -30.149 -0.460 42.850 1.00 90.94 91 GLY A CA 1
ATOM 730 C C . GLY A 1 91 ? -29.631 -1.570 41.926 1.00 90.94 91 GLY A C 1
ATOM 731 O O . GLY A 1 91 ? -29.228 -1.300 40.792 1.00 90.94 91 GLY A O 1
ATOM 732 N N . ALA A 1 92 ? -29.686 -2.830 42.368 1.00 91.56 92 ALA A N 1
ATOM 733 C CA . ALA A 1 92 ? -29.300 -3.989 41.568 1.00 91.56 92 ALA A CA 1
ATOM 734 C C . ALA A 1 92 ? -30.232 -4.202 40.364 1.00 91.56 92 ALA A C 1
ATOM 736 O O . ALA A 1 92 ? -29.756 -4.586 39.295 1.00 91.56 92 ALA A O 1
ATOM 737 N N . HIS A 1 93 ? -31.529 -3.911 40.501 1.00 93.56 93 HIS A N 1
ATOM 738 C CA . HIS A 1 93 ? -32.480 -3.896 39.388 1.00 93.56 93 HIS A CA 1
ATOM 739 C C . HIS A 1 93 ? -32.121 -2.835 38.345 1.00 93.56 93 HIS A C 1
ATOM 741 O O . HIS A 1 93 ? -32.019 -3.165 37.166 1.00 93.56 93 HIS A O 1
ATOM 747 N N . GLY A 1 94 ? -31.809 -1.604 38.765 1.00 92.12 94 GLY A N 1
ATOM 748 C CA . GLY A 1 94 ? -31.364 -0.561 37.832 1.00 92.12 94 GLY A CA 1
ATOM 749 C C . GLY A 1 94 ? -30.075 -0.932 37.082 1.00 92.12 94 GLY A C 1
ATOM 750 O O . GLY A 1 94 ? -29.949 -0.683 35.881 1.00 92.12 94 GLY A O 1
ATOM 751 N N . ILE A 1 95 ? -29.127 -1.590 37.759 1.00 90.94 95 ILE A N 1
ATOM 752 C CA . ILE A 1 95 ? -27.913 -2.112 37.114 1.00 90.94 95 ILE A CA 1
ATOM 753 C C . ILE A 1 95 ? -28.266 -3.234 36.130 1.00 90.94 95 ILE A C 1
ATOM 755 O O . ILE A 1 95 ? -27.757 -3.230 35.009 1.00 90.94 95 ILE A O 1
ATOM 759 N N . ALA A 1 96 ? -29.137 -4.170 36.511 1.00 94.38 96 ALA A N 1
ATOM 760 C CA . ALA A 1 96 ? -29.566 -5.261 35.639 1.00 94.38 96 ALA A CA 1
ATOM 761 C C . ALA A 1 96 ? -30.214 -4.739 34.346 1.00 94.38 96 ALA A C 1
ATOM 763 O O . ALA A 1 96 ? -29.862 -5.212 33.264 1.00 94.38 96 ALA A O 1
ATOM 764 N N . ASP A 1 97 ? -31.063 -3.715 34.443 1.00 95.69 97 ASP A N 1
ATOM 765 C CA . ASP A 1 97 ? -31.677 -3.063 33.283 1.00 95.69 97 ASP A CA 1
ATOM 766 C C . ASP A 1 97 ? -30.627 -2.404 32.378 1.00 95.69 97 ASP A C 1
ATOM 768 O O . ASP A 1 97 ? -30.648 -2.598 31.161 1.00 95.69 97 ASP A O 1
ATOM 772 N N . SER A 1 98 ? -29.639 -1.711 32.955 1.00 94.00 98 SER A N 1
ATOM 773 C CA . SER A 1 98 ? -28.543 -1.110 32.177 1.00 94.00 98 SER A CA 1
ATOM 774 C C . SER A 1 98 ? -27.681 -2.154 31.453 1.00 94.00 98 SER A C 1
ATOM 776 O O . SER A 1 98 ? -27.262 -1.949 30.312 1.00 94.00 98 SER A O 1
ATOM 778 N N . VAL A 1 99 ? -27.451 -3.314 32.080 1.00 94.81 99 VAL A N 1
ATOM 779 C CA . VAL A 1 99 ? -26.713 -4.430 31.474 1.00 94.81 99 VAL A CA 1
ATOM 780 C C . VAL A 1 99 ? -27.530 -5.064 30.352 1.00 94.81 99 VAL A C 1
ATOM 782 O O . VAL A 1 99 ? -26.963 -5.410 29.317 1.00 94.81 99 VAL A O 1
ATOM 785 N N . LEU A 1 100 ? -28.850 -5.187 30.513 1.00 96.00 100 LEU A N 1
ATOM 786 C CA . LEU A 1 100 ? -29.748 -5.661 29.458 1.00 96.00 100 LEU A CA 1
ATOM 787 C C . LEU A 1 100 ? -29.785 -4.697 28.269 1.00 96.00 100 LEU A C 1
ATOM 789 O O . LEU A 1 100 ? -29.735 -5.138 27.120 1.00 96.00 100 LEU A O 1
ATOM 793 N N . GLU A 1 101 ? -29.827 -3.391 28.521 1.00 96.44 101 GLU A N 1
ATOM 794 C CA . GLU A 1 101 ? -29.745 -2.372 27.476 1.00 96.44 101 GLU A CA 1
ATOM 795 C C . GLU A 1 101 ? -28.410 -2.463 26.726 1.00 96.44 101 GLU A C 1
ATOM 797 O O . GLU A 1 101 ? -28.388 -2.596 25.500 1.00 96.44 101 GLU A O 1
ATOM 802 N N . GLN A 1 102 ? -27.288 -2.510 27.450 1.00 94.88 102 GLN A N 1
ATOM 803 C CA . GLN A 1 102 ? -25.964 -2.661 26.850 1.00 94.88 102 GLN A CA 1
ATOM 804 C C . GLN A 1 102 ? -25.820 -3.990 26.085 1.00 94.88 102 GLN A C 1
ATOM 806 O O . GLN A 1 102 ? -25.204 -4.036 25.016 1.00 94.88 102 GLN A O 1
ATOM 811 N N . ALA A 1 103 ? -26.405 -5.079 26.585 1.00 95.75 103 ALA A N 1
ATOM 812 C CA . ALA A 1 103 ? -26.435 -6.369 25.900 1.00 95.75 103 ALA A CA 1
ATOM 813 C C . ALA A 1 103 ? -27.243 -6.305 24.592 1.00 95.75 103 ALA A C 1
ATOM 815 O O . ALA A 1 103 ? -26.828 -6.870 23.580 1.00 95.75 103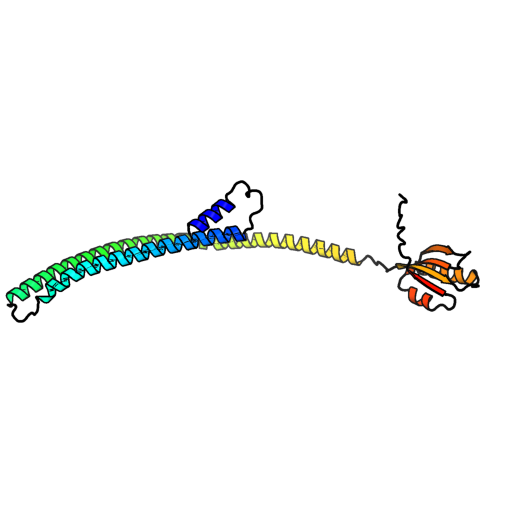 ALA A O 1
ATOM 816 N N . ASN A 1 104 ? -28.364 -5.579 24.574 1.00 95.19 104 ASN A N 1
ATOM 817 C CA . ASN A 1 104 ? -29.150 -5.375 23.357 1.00 95.19 104 ASN A CA 1
ATOM 818 C C . ASN A 1 104 ? -28.405 -4.510 22.331 1.00 95.19 104 ASN A C 1
ATOM 820 O O . ASN A 1 104 ? -28.330 -4.892 21.163 1.00 95.19 104 ASN A O 1
ATOM 824 N N . LEU A 1 105 ? -27.772 -3.415 22.766 1.00 95.00 105 LEU A N 1
ATOM 825 C CA . LEU A 1 105 ? -26.951 -2.565 21.895 1.00 95.00 105 LEU A CA 1
ATOM 826 C C . LEU A 1 105 ? -25.756 -3.331 21.306 1.00 95.00 105 LEU A C 1
ATOM 828 O O . LEU A 1 105 ? -25.448 -3.215 20.121 1.00 95.00 105 LEU A O 1
ATOM 832 N N . THR A 1 106 ? -25.085 -4.155 22.114 1.00 94.69 106 THR A N 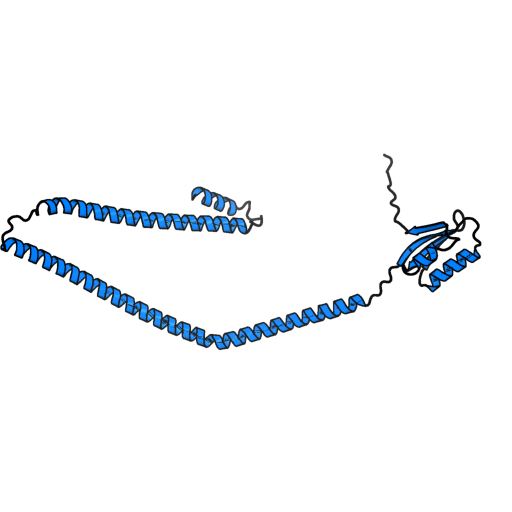1
ATOM 833 C CA . THR A 1 106 ? -23.972 -4.987 21.629 1.00 94.69 106 THR A CA 1
ATOM 834 C C . THR A 1 106 ? -24.444 -6.084 20.681 1.00 94.69 106 THR A C 1
ATOM 836 O O . THR A 1 106 ? -23.769 -6.348 19.688 1.00 94.69 106 THR A O 1
ATOM 839 N N . ARG A 1 107 ? -25.615 -6.688 20.919 1.00 96.25 107 ARG A N 1
ATOM 840 C CA . ARG A 1 107 ? -26.230 -7.641 19.986 1.00 96.25 107 ARG A CA 1
ATOM 841 C C . ARG A 1 107 ? -26.517 -6.997 18.631 1.00 96.25 107 ARG A C 1
ATOM 843 O O . ARG A 1 107 ? -26.216 -7.609 17.609 1.00 96.25 107 ARG A O 1
ATOM 850 N N . GLU A 1 108 ? -27.083 -5.793 18.614 1.00 96.31 108 GLU A N 1
ATOM 851 C CA . GLU A 1 108 ? -27.352 -5.057 17.375 1.00 96.31 108 GLU A CA 1
ATOM 852 C C . GLU A 1 108 ? -26.053 -4.726 16.628 1.00 96.31 108 GLU A C 1
ATOM 854 O O . GLU A 1 108 ? -25.931 -5.022 15.438 1.00 96.31 108 G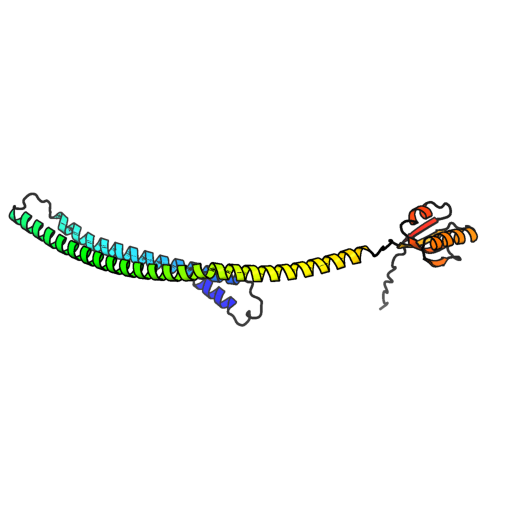LU A O 1
ATOM 859 N N . ALA A 1 109 ? -25.033 -4.238 17.342 1.00 93.62 109 ALA A N 1
ATOM 860 C CA . ALA A 1 109 ? -23.719 -3.966 16.765 1.00 93.62 109 ALA A CA 1
ATOM 861 C C . ALA A 1 109 ? -23.045 -5.230 16.197 1.00 93.62 109 ALA A C 1
ATOM 863 O O . ALA A 1 109 ? -22.404 -5.171 15.147 1.00 93.62 109 ALA A O 1
ATOM 864 N N . LEU A 1 110 ? -23.184 -6.383 16.861 1.00 96.06 110 LEU A N 1
ATOM 865 C CA . LEU A 1 110 ? -22.666 -7.662 16.365 1.00 96.06 110 LEU A CA 1
ATOM 866 C C . LEU A 1 110 ? -23.422 -8.152 15.124 1.00 96.06 110 LEU A C 1
ATOM 868 O O . LEU A 1 110 ? -22.790 -8.700 14.221 1.00 96.06 110 LEU A O 1
ATOM 872 N N . ASP A 1 111 ? -24.739 -7.944 15.045 1.00 96.38 111 ASP A N 1
ATOM 873 C CA . ASP A 1 111 ? -25.515 -8.270 13.843 1.00 96.38 111 ASP A CA 1
ATOM 874 C C . ASP A 1 111 ? -25.104 -7.380 12.662 1.00 96.38 111 ASP A C 1
ATOM 876 O O . ASP A 1 111 ? -24.855 -7.875 11.560 1.00 96.38 111 ASP A O 1
ATOM 880 N N . GLU A 1 112 ? -24.927 -6.076 12.894 1.00 96.31 112 GLU A N 1
ATOM 881 C CA . GLU A 1 112 ? -24.422 -5.153 11.876 1.00 96.31 112 GLU A CA 1
ATOM 882 C C . GLU A 1 112 ? -23.012 -5.543 11.408 1.00 96.31 112 GLU A C 1
ATOM 884 O O . GLU A 1 112 ? -22.765 -5.662 10.203 1.00 96.31 112 GLU A O 1
ATOM 889 N N . GLN A 1 113 ? -22.102 -5.848 12.339 1.00 95.38 113 GLN A N 1
ATOM 890 C CA . GLN A 1 113 ? -20.770 -6.367 12.014 1.00 95.38 113 GLN A CA 1
ATOM 891 C C . GLN A 1 113 ? -20.848 -7.685 11.235 1.00 95.38 113 GLN A C 1
ATOM 893 O O . GLN A 1 113 ? -20.109 -7.870 10.267 1.00 95.38 113 GLN A O 1
ATOM 898 N N . GLY A 1 114 ? -21.768 -8.583 11.594 1.00 95.38 114 GLY A N 1
ATOM 899 C CA . GLY A 1 114 ? -22.030 -9.828 10.873 1.00 95.38 114 GLY A CA 1
ATOM 900 C C . GLY A 1 114 ? -22.449 -9.581 9.422 1.00 95.38 114 GLY A C 1
ATOM 901 O O . GLY A 1 114 ? -21.904 -10.198 8.501 1.00 95.38 114 GLY A O 1
ATOM 902 N N . ARG A 1 115 ? -23.343 -8.612 9.190 1.00 94.56 115 ARG A N 1
ATOM 903 C CA . ARG A 1 115 ? -23.752 -8.178 7.842 1.00 94.56 115 ARG A CA 1
ATOM 904 C C . ARG A 1 115 ? -22.589 -7.547 7.074 1.00 94.56 115 ARG A C 1
ATOM 906 O O . ARG A 1 115 ? -22.394 -7.853 5.895 1.00 94.56 115 ARG A O 1
ATOM 913 N N . MET A 1 116 ? -21.773 -6.713 7.723 1.00 92.75 116 MET A N 1
ATOM 914 C CA . MET A 1 116 ? -20.568 -6.137 7.112 1.00 92.75 116 MET A CA 1
ATOM 915 C C . MET A 1 116 ? -19.552 -7.216 6.722 1.00 92.75 116 MET A C 1
ATOM 917 O O . MET A 1 116 ? -19.005 -7.168 5.619 1.00 92.75 116 MET A O 1
ATOM 921 N N . LEU A 1 117 ? -19.330 -8.218 7.576 1.00 94.25 117 LEU A N 1
ATOM 922 C CA . LEU A 1 117 ? -18.444 -9.349 7.298 1.00 94.25 117 LEU A CA 1
ATOM 923 C C . LEU A 1 117 ? -18.979 -10.231 6.168 1.00 94.25 117 LEU A C 1
ATOM 925 O O . LEU A 1 117 ? -18.203 -10.654 5.312 1.00 94.25 117 LEU A O 1
ATOM 929 N N . ALA A 1 118 ? -20.291 -10.466 6.103 1.00 92.88 118 ALA A N 1
ATOM 930 C CA . ALA A 1 118 ? -20.914 -11.171 4.985 1.00 92.88 118 ALA A CA 1
ATOM 931 C C . ALA A 1 118 ? -20.703 -10.416 3.659 1.00 92.88 118 ALA A C 1
ATOM 933 O O . ALA A 1 118 ? -20.298 -11.010 2.656 1.00 92.88 118 ALA A O 1
ATOM 934 N N . ASN A 1 119 ? -20.868 -9.091 3.673 1.00 90.31 119 ASN A N 1
ATOM 935 C CA . ASN A 1 119 ? -20.580 -8.233 2.523 1.00 90.31 119 ASN A CA 1
ATOM 936 C C . ASN A 1 119 ? -19.090 -8.252 2.145 1.00 90.31 119 ASN A C 1
ATOM 938 O O . ASN A 1 119 ? -18.748 -8.336 0.962 1.00 90.31 119 ASN A O 1
ATOM 942 N N . ALA A 1 120 ? -18.188 -8.220 3.129 1.00 88.25 120 ALA A N 1
ATOM 943 C CA . ALA A 1 120 ? -16.750 -8.341 2.910 1.00 88.25 120 ALA A CA 1
ATOM 944 C C . ALA A 1 120 ? -16.387 -9.706 2.307 1.00 88.25 120 ALA A C 1
ATOM 946 O O . ALA A 1 120 ? -15.620 -9.763 1.348 1.00 88.25 120 ALA A O 1
ATOM 947 N N . ARG A 1 121 ? -16.998 -10.796 2.787 1.00 86.06 121 ARG A N 1
ATOM 948 C CA . ARG A 1 121 ? -16.851 -12.146 2.225 1.00 86.06 121 ARG A CA 1
ATOM 949 C C . ARG A 1 121 ? -17.342 -12.211 0.778 1.00 86.06 121 ARG A C 1
ATOM 951 O O . ARG A 1 121 ? -16.661 -12.803 -0.055 1.00 86.06 121 ARG A O 1
ATOM 958 N N . GLY A 1 122 ? -18.462 -11.564 0.452 1.00 85.69 122 GLY A N 1
ATOM 959 C CA . GLY A 1 122 ? -18.954 -11.446 -0.926 1.00 85.69 122 GLY A CA 1
ATOM 960 C C . GLY A 1 122 ? -17.979 -10.695 -1.840 1.00 85.69 122 GLY A C 1
ATOM 961 O O . GLY A 1 122 ? -17.657 -11.162 -2.934 1.00 85.69 122 GLY A O 1
ATOM 962 N N . ARG A 1 123 ? -17.425 -9.570 -1.367 1.00 85.31 123 ARG A N 1
ATOM 963 C CA . ARG A 1 123 ? -16.389 -8.807 -2.089 1.00 85.31 123 ARG A CA 1
ATOM 964 C C . ARG A 1 123 ? -15.102 -9.613 -2.273 1.00 85.31 123 ARG A C 1
ATOM 966 O O . ARG A 1 123 ? -14.556 -9.626 -3.373 1.00 85.31 123 ARG A O 1
ATOM 973 N N . LEU A 1 124 ? -14.647 -10.321 -1.239 1.00 83.62 124 LEU A N 1
ATOM 974 C CA . LEU A 1 124 ? -13.490 -11.218 -1.312 1.00 83.62 124 LEU A CA 1
ATOM 975 C C . LEU A 1 124 ? -13.727 -12.369 -2.294 1.00 83.62 124 LEU A C 1
ATOM 977 O O . LEU A 1 124 ? -12.827 -12.682 -3.063 1.00 83.62 124 LEU A O 1
ATOM 981 N N . GLY A 1 125 ? -14.934 -12.938 -2.348 1.00 84.06 125 GLY A N 1
ATOM 982 C CA . GLY A 1 125 ? -15.319 -13.908 -3.379 1.00 84.06 125 GLY A CA 1
ATOM 983 C C . GLY A 1 125 ? -15.223 -13.330 -4.796 1.00 84.06 125 GLY A C 1
ATOM 984 O O . GLY A 1 125 ? -14.689 -13.976 -5.697 1.00 84.06 125 GLY A O 1
ATOM 985 N N . GLY A 1 126 ? -15.646 -12.076 -4.981 1.00 80.62 126 GLY A N 1
ATOM 986 C CA . GLY A 1 126 ? -15.486 -11.344 -6.241 1.00 80.62 126 GLY A CA 1
ATOM 987 C C . GLY A 1 126 ? -14.023 -11.086 -6.626 1.00 80.62 126 GLY A C 1
ATOM 988 O O . GLY A 1 126 ? -13.671 -11.197 -7.799 1.00 80.62 126 GLY A O 1
ATOM 989 N N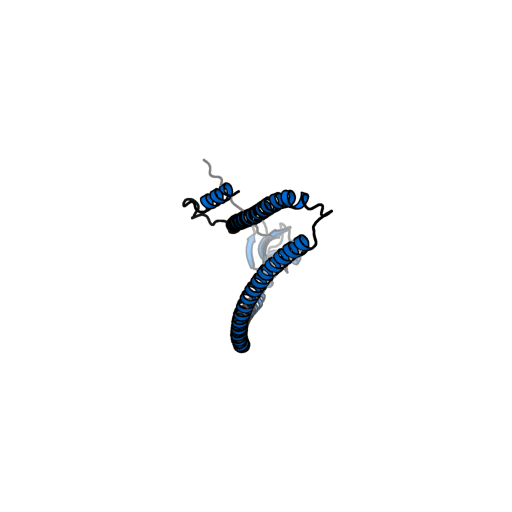 . VAL A 1 127 ? -13.152 -10.784 -5.657 1.00 77.69 127 VAL A N 1
ATOM 990 C CA . VAL A 1 127 ? -11.699 -10.633 -5.874 1.00 77.69 127 VAL A CA 1
ATOM 991 C C . VAL A 1 127 ? -11.051 -11.983 -6.185 1.00 77.69 127 VAL A C 1
ATOM 993 O O . VAL A 1 127 ? -10.264 -12.079 -7.127 1.00 77.69 127 VAL A O 1
ATOM 996 N N . LEU A 1 128 ? -11.437 -13.041 -5.466 1.00 72.88 128 LEU A N 1
ATOM 997 C CA . LEU A 1 128 ? -10.962 -14.404 -5.696 1.00 72.88 128 LEU A CA 1
ATOM 998 C C . LEU A 1 128 ? -11.314 -14.897 -7.104 1.00 72.88 128 LEU A C 1
ATOM 1000 O O . LEU A 1 128 ? -10.460 -15.456 -7.788 1.00 72.88 128 LEU A O 1
ATOM 1004 N N . GLY A 1 129 ? -12.521 -14.587 -7.588 1.00 74.75 129 GLY A N 1
ATOM 1005 C CA . GLY A 1 129 ? -12.933 -14.856 -8.968 1.00 74.75 129 GLY A CA 1
ATOM 1006 C C . GLY A 1 129 ? -12.157 -14.062 -10.030 1.00 74.75 129 GLY A C 1
ATOM 1007 O O . GLY A 1 129 ? -12.117 -14.468 -11.191 1.00 74.75 129 GLY A O 1
ATOM 1008 N N . ARG A 1 130 ? -11.494 -12.957 -9.658 1.00 73.69 130 ARG A N 1
ATOM 1009 C CA . ARG A 1 130 ? -10.660 -12.150 -10.566 1.00 73.69 130 ARG A CA 1
ATOM 1010 C C . ARG A 1 130 ? -9.179 -12.526 -10.549 1.00 73.69 130 ARG A C 1
ATOM 1012 O O . ARG A 1 130 ? -8.491 -12.178 -11.506 1.00 73.69 130 ARG A O 1
ATOM 1019 N N . PHE A 1 131 ? -8.677 -13.274 -9.564 1.00 72.75 131 PHE A N 1
ATOM 1020 C CA . PHE A 1 131 ? -7.280 -13.738 -9.579 1.00 72.75 131 PHE A CA 1
ATOM 1021 C C . PHE A 1 131 ? -6.901 -14.568 -10.820 1.00 72.75 131 PHE A C 1
ATOM 1023 O O . PHE A 1 131 ? -5.829 -14.310 -11.373 1.00 72.75 131 PHE A O 1
ATOM 1030 N N . PRO A 1 132 ? -7.746 -15.480 -11.348 1.00 72.88 132 PRO A N 1
ATOM 1031 C CA . PRO A 1 132 ? -7.447 -16.183 -12.599 1.00 72.88 132 PRO A CA 1
ATOM 1032 C C . PRO A 1 132 ? -7.331 -15.231 -13.802 1.00 72.88 132 PRO A C 1
ATOM 1034 O O . PRO A 1 132 ? -6.477 -15.411 -14.672 1.00 72.88 132 PRO A O 1
ATOM 1037 N N . ALA A 1 133 ? -8.153 -14.176 -13.842 1.00 72.50 133 ALA A N 1
ATOM 1038 C CA . ALA A 1 133 ? -8.112 -13.156 -14.889 1.00 72.50 133 ALA A CA 1
ATOM 1039 C C . ALA A 1 133 ? -6.882 -12.238 -14.757 1.00 72.50 133 ALA A C 1
ATOM 1041 O O . ALA A 1 133 ? -6.247 -11.910 -15.760 1.00 72.50 133 ALA A O 1
ATOM 1042 N N . ILE A 1 134 ? -6.495 -11.885 -13.525 1.00 74.94 134 ILE A N 1
ATOM 1043 C CA . ILE A 1 134 ? -5.262 -11.140 -13.232 1.00 74.94 134 ILE A CA 1
ATOM 1044 C C . ILE A 1 134 ? -4.039 -11.962 -13.642 1.00 74.94 134 ILE A C 1
ATOM 1046 O O . ILE A 1 134 ? -3.140 -11.406 -14.261 1.00 74.94 134 ILE A O 1
ATOM 1050 N N . ASN A 1 135 ? -4.018 -13.276 -13.397 1.00 74.19 135 ASN A N 1
ATOM 1051 C CA . ASN A 1 135 ? -2.906 -14.130 -13.820 1.00 74.19 135 ASN A CA 1
ATOM 1052 C C . ASN A 1 135 ? -2.726 -14.116 -15.351 1.00 74.19 135 ASN A C 1
ATOM 1054 O O . ASN A 1 135 ? -1.613 -13.966 -15.849 1.00 74.19 135 ASN A O 1
ATOM 1058 N N . ASN A 1 136 ? -3.827 -14.152 -16.109 1.00 81.56 136 ASN A N 1
ATOM 1059 C CA . ASN A 1 136 ? -3.791 -14.001 -17.568 1.00 81.56 136 ASN A CA 1
ATOM 1060 C C . ASN A 1 136 ? -3.305 -12.608 -18.011 1.00 81.56 136 ASN A C 1
ATOM 106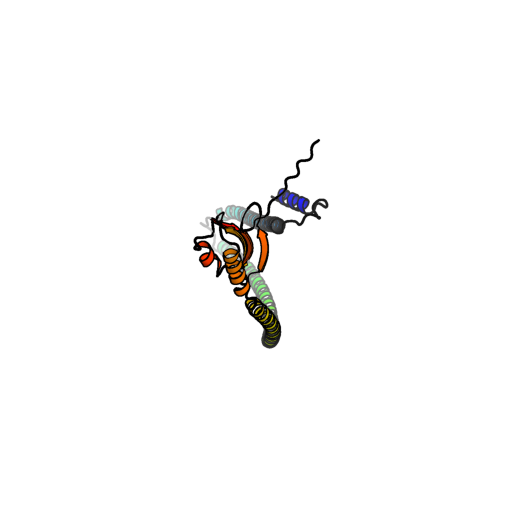2 O O . ASN A 1 136 ? -2.544 -12.494 -18.974 1.00 81.56 136 ASN A O 1
ATOM 1066 N N . LEU A 1 137 ? -3.712 -11.538 -17.318 1.00 79.81 137 LEU A N 1
ATOM 1067 C CA . LEU A 1 137 ? -3.243 -10.177 -17.605 1.00 79.81 137 LEU A CA 1
ATOM 1068 C C . LEU A 1 137 ? -1.746 -10.012 -17.305 1.00 79.81 137 LEU A C 1
ATOM 1070 O O . LEU A 1 137 ? -1.009 -9.476 -18.130 1.00 79.81 137 LEU A O 1
ATOM 1074 N N . VAL A 1 138 ? -1.287 -10.513 -16.157 1.00 82.56 138 VAL A N 1
ATOM 1075 C CA . VAL A 1 138 ? 0.119 -10.496 -15.731 1.00 82.56 138 VAL A CA 1
ATOM 1076 C C . VAL A 1 138 ? 0.983 -11.298 -16.703 1.00 82.56 138 VAL A C 1
ATOM 1078 O O . VAL A 1 138 ? 2.043 -10.822 -17.110 1.00 82.56 138 VAL A O 1
ATOM 1081 N N . GLN A 1 139 ? 0.516 -12.465 -17.159 1.00 80.12 139 GLN A N 1
ATOM 1082 C CA . GLN A 1 139 ? 1.196 -13.228 -18.207 1.00 80.12 139 GLN A CA 1
ATOM 1083 C C . GLN A 1 139 ? 1.299 -12.432 -19.514 1.00 80.12 139 GLN A C 1
ATOM 1085 O O . GLN A 1 139 ? 2.391 -12.323 -20.073 1.00 80.12 139 GLN A O 1
ATOM 1090 N N . LYS A 1 140 ? 0.213 -11.796 -19.976 1.00 78.12 140 LYS A N 1
ATOM 1091 C CA . LYS A 1 140 ? 0.241 -10.948 -21.183 1.00 78.12 140 LYS A CA 1
ATOM 1092 C C . LYS A 1 140 ? 1.223 -9.778 -21.050 1.00 78.12 140 LYS A C 1
ATOM 1094 O O . LYS A 1 140 ? 2.009 -9.543 -21.968 1.00 78.12 140 LYS A O 1
ATOM 1099 N N . ILE A 1 141 ? 1.253 -9.099 -19.905 1.00 80.81 141 ILE A N 1
ATOM 1100 C CA . ILE A 1 141 ? 2.199 -8.004 -19.633 1.00 80.81 141 ILE A CA 1
ATOM 1101 C C . ILE A 1 141 ? 3.648 -8.512 -19.663 1.00 80.81 141 ILE A C 1
ATOM 1103 O O . ILE A 1 141 ? 4.497 -7.921 -20.335 1.00 80.81 141 ILE A O 1
ATOM 1107 N N . ASN A 1 142 ? 3.926 -9.645 -19.010 1.00 77.56 142 ASN A N 1
ATOM 1108 C CA . ASN A 1 142 ? 5.262 -10.240 -18.994 1.00 77.56 142 ASN A CA 1
ATOM 1109 C C . ASN A 1 142 ? 5.723 -10.690 -20.389 1.00 77.56 142 ASN A C 1
ATOM 1111 O O . ASN A 1 142 ? 6.896 -10.523 -20.719 1.00 77.56 142 ASN A O 1
ATOM 1115 N N . THR A 1 143 ? 4.827 -11.191 -21.249 1.00 82.44 143 THR A N 1
ATOM 1116 C CA . THR A 1 143 ? 5.204 -11.552 -22.630 1.00 82.44 143 THR A CA 1
ATOM 1117 C C . THR A 1 143 ? 5.600 -10.341 -23.472 1.00 82.44 143 THR A C 1
ATOM 1119 O O . THR A 1 143 ? 6.544 -10.441 -24.254 1.00 82.44 143 THR A O 1
ATOM 1122 N N . LYS A 1 144 ? 4.942 -9.186 -23.288 1.00 80.25 144 LYS A N 1
ATOM 1123 C CA . LYS A 1 144 ? 5.303 -7.950 -23.995 1.00 80.25 144 LYS A CA 1
ATOM 1124 C C . LYS A 1 144 ? 6.653 -7.412 -23.511 1.00 80.25 144 LYS A C 1
ATOM 1126 O O . LYS A 1 144 ? 7.536 -7.177 -24.326 1.00 80.25 144 LYS A O 1
ATOM 1131 N N . LYS A 1 145 ? 6.865 -7.363 -22.189 1.00 85.62 145 LYS A N 1
ATOM 1132 C CA . LYS A 1 145 ? 8.141 -6.937 -21.586 1.00 85.62 145 LYS A CA 1
ATOM 1133 C C . LYS A 1 145 ? 9.319 -7.830 -22.001 1.00 85.62 145 LYS A C 1
ATOM 1135 O O . LYS A 1 145 ? 10.413 -7.331 -22.250 1.00 85.62 145 LYS A O 1
ATOM 1140 N N . ARG A 1 146 ? 9.088 -9.144 -22.129 1.00 84.69 146 ARG A N 1
ATOM 1141 C CA . ARG A 1 146 ? 10.096 -10.102 -22.612 1.00 84.69 146 ARG A CA 1
ATOM 1142 C C . ARG A 1 146 ? 10.468 -9.862 -24.078 1.00 84.69 146 ARG A C 1
ATOM 1144 O O . ARG A 1 146 ? 11.640 -9.978 -24.414 1.00 84.69 146 ARG A O 1
ATOM 1151 N N . ARG A 1 147 ? 9.505 -9.520 -24.943 1.00 88.56 147 ARG A N 1
ATOM 1152 C CA . ARG A 1 147 ? 9.784 -9.189 -26.354 1.00 88.56 147 ARG A CA 1
ATOM 1153 C C . ARG A 1 147 ? 10.656 -7.940 -26.468 1.00 88.56 147 ARG A C 1
ATOM 1155 O O . ARG A 1 147 ? 11.656 -7.984 -27.174 1.00 88.56 147 ARG A O 1
ATOM 1162 N N . ASP A 1 148 ? 10.342 -6.891 -25.714 1.00 89.94 148 ASP A N 1
ATOM 1163 C CA . ASP A 1 148 ? 11.116 -5.642 -25.737 1.00 89.94 148 ASP A CA 1
ATOM 1164 C C . ASP A 1 148 ? 12.560 -5.857 -25.239 1.00 89.94 148 ASP A C 1
ATOM 1166 O O . ASP A 1 148 ? 13.512 -5.368 -25.847 1.00 89.94 148 ASP A O 1
ATOM 1170 N N . GLN A 1 149 ? 12.753 -6.669 -24.190 1.00 92.12 149 GLN A N 1
ATOM 1171 C CA . GLN A 1 149 ? 14.091 -7.040 -23.706 1.00 92.12 149 GLN A CA 1
ATOM 1172 C C . GLN A 1 149 ? 14.905 -7.835 -24.735 1.00 92.12 149 GLN A C 1
ATOM 1174 O O . GLN A 1 149 ? 16.107 -7.607 -24.861 1.00 92.12 149 GLN A O 1
ATOM 1179 N N . ILE A 1 150 ? 14.267 -8.744 -25.483 1.00 91.81 150 ILE A N 1
ATOM 1180 C CA . ILE A 1 150 ? 14.944 -9.506 -26.542 1.00 91.81 150 ILE A CA 1
ATOM 1181 C C . ILE A 1 150 ? 15.423 -8.564 -27.653 1.00 91.81 150 ILE A C 1
ATOM 1183 O O . ILE A 1 150 ? 16.561 -8.694 -28.095 1.00 91.81 150 ILE A O 1
ATOM 1187 N N . VAL A 1 151 ? 14.607 -7.589 -28.068 1.00 93.12 151 VAL A N 1
ATOM 1188 C CA . VAL A 1 151 ? 14.995 -6.623 -29.112 1.00 93.12 151 VAL A CA 1
ATOM 1189 C C . VAL A 1 151 ? 16.220 -5.812 -28.683 1.00 93.12 151 VAL A C 1
ATOM 1191 O O . VAL A 1 151 ? 17.184 -5.719 -29.441 1.00 93.12 151 VAL A O 1
ATOM 1194 N N . ILE A 1 152 ? 16.230 -5.286 -27.455 1.00 92.62 152 ILE A N 1
ATOM 1195 C CA . ILE A 1 152 ? 17.367 -4.509 -26.934 1.00 92.62 152 ILE A CA 1
ATOM 1196 C C . ILE A 1 152 ? 18.638 -5.371 -26.860 1.00 92.62 152 ILE A C 1
ATOM 1198 O O . ILE A 1 152 ? 19.708 -4.922 -27.273 1.00 92.62 152 ILE A O 1
ATOM 1202 N N . ALA A 1 153 ? 18.528 -6.616 -26.384 1.00 92.00 153 ALA A N 1
ATOM 1203 C CA . ALA A 1 153 ? 19.661 -7.537 -26.295 1.00 92.00 153 ALA A CA 1
ATOM 1204 C C . ALA A 1 153 ? 20.255 -7.872 -27.674 1.00 92.00 153 ALA A C 1
ATOM 1206 O O . ALA A 1 153 ? 21.476 -7.899 -27.826 1.00 92.00 153 ALA A O 1
ATOM 1207 N N . VAL A 1 154 ? 19.406 -8.077 -28.687 1.00 94.06 154 VAL A N 1
ATOM 1208 C CA . VAL A 1 154 ? 19.848 -8.340 -30.065 1.00 94.06 154 VAL A CA 1
ATOM 1209 C C . VAL A 1 154 ? 20.575 -7.128 -30.650 1.00 94.06 154 VAL A C 1
ATOM 1211 O O . VAL A 1 154 ? 21.658 -7.288 -31.206 1.00 94.06 154 VAL A O 1
ATOM 1214 N N . VAL A 1 155 ? 20.032 -5.917 -30.488 1.00 94.06 155 VAL A N 1
ATOM 1215 C CA . VAL A 1 155 ? 20.660 -4.687 -31.008 1.00 94.06 155 VAL A CA 1
ATOM 1216 C C . VAL A 1 155 ? 22.025 -4.444 -30.362 1.00 94.06 155 VAL A C 1
ATOM 1218 O O . VAL A 1 155 ? 22.992 -4.154 -31.065 1.00 94.06 155 VAL A O 1
ATOM 1221 N N . LEU A 1 156 ? 22.132 -4.615 -29.040 1.00 90.12 156 LEU A N 1
ATOM 1222 C CA . LEU A 1 156 ? 23.410 -4.502 -28.332 1.00 90.12 156 LEU A CA 1
ATOM 1223 C C . LEU A 1 156 ? 24.412 -5.573 -28.779 1.00 90.12 156 LEU A C 1
ATOM 1225 O O . LEU A 1 156 ? 25.575 -5.250 -29.002 1.00 90.12 156 LEU A O 1
ATOM 1229 N N . GLY A 1 157 ? 23.973 -6.822 -28.961 1.00 90.62 157 GLY A N 1
ATOM 1230 C CA . GLY A 1 157 ? 24.833 -7.905 -29.444 1.00 90.62 157 GLY A CA 1
ATOM 1231 C C . GLY A 1 157 ? 25.388 -7.645 -30.845 1.00 90.62 157 GLY A C 1
ATOM 1232 O O . GLY A 1 157 ? 26.591 -7.780 -31.064 1.00 90.62 157 GLY A O 1
ATOM 1233 N N . VAL A 1 158 ? 24.540 -7.215 -31.783 1.00 88.88 158 VAL A N 1
ATOM 1234 C CA . VAL A 1 158 ? 24.967 -6.850 -33.147 1.00 88.88 158 VAL A CA 1
ATOM 1235 C C . VAL A 1 158 ? 25.916 -5.647 -33.127 1.00 88.88 158 VAL A C 1
ATOM 1237 O O . VAL A 1 158 ? 26.931 -5.654 -33.818 1.00 88.88 158 VAL A O 1
ATOM 1240 N N . CYS A 1 159 ? 25.633 -4.634 -32.306 1.00 82.81 159 CYS A N 1
ATOM 1241 C CA . CYS A 1 159 ? 26.492 -3.455 -32.186 1.00 82.81 159 CYS A CA 1
ATOM 1242 C C . CYS A 1 159 ? 27.882 -3.803 -31.624 1.00 82.81 159 CYS A C 1
ATOM 1244 O O . CYS A 1 159 ? 28.899 -3.399 -32.186 1.00 82.81 159 CYS A O 1
ATOM 1246 N N . LEU A 1 160 ? 27.940 -4.599 -30.551 1.00 83.62 160 LEU A N 1
ATOM 1247 C CA . LEU A 1 160 ? 29.203 -4.975 -29.909 1.00 83.62 160 LEU A CA 1
ATOM 1248 C C . LEU A 1 160 ? 30.056 -5.894 -30.789 1.00 83.62 160 LEU A C 1
ATOM 1250 O O . LEU A 1 160 ? 31.265 -5.704 -30.868 1.00 83.62 160 LEU A O 1
ATOM 1254 N N . THR A 1 161 ? 29.444 -6.854 -31.484 1.00 75.75 161 THR A N 1
ATOM 1255 C CA . THR A 1 161 ? 30.166 -7.750 -32.406 1.00 75.75 161 THR A CA 1
ATOM 1256 C C . THR A 1 161 ? 30.638 -7.040 -33.678 1.00 75.75 161 THR A C 1
ATOM 1258 O O . THR A 1 161 ? 31.712 -7.351 -34.186 1.00 75.75 161 THR A O 1
ATOM 1261 N N . GLY A 1 162 ? 29.889 -6.053 -34.180 1.00 72.38 162 GLY A N 1
ATOM 1262 C CA . GLY A 1 162 ? 30.319 -5.227 -35.313 1.00 72.38 162 GLY A CA 1
ATOM 1263 C C . GLY A 1 162 ? 31.475 -4.279 -34.974 1.00 72.38 162 GLY A C 1
ATOM 1264 O O . GLY A 1 162 ? 32.343 -4.042 -35.812 1.00 72.38 162 GLY A O 1
ATOM 1265 N N . ALA A 1 163 ? 31.523 -3.763 -33.742 1.00 63.78 163 ALA A N 1
ATOM 1266 C CA . ALA A 1 163 ? 32.555 -2.822 -33.304 1.00 63.78 163 ALA A CA 1
ATOM 1267 C C . ALA A 1 163 ? 33.931 -3.472 -33.069 1.00 63.78 163 ALA A C 1
ATOM 1269 O O . ALA A 1 163 ? 34.951 -2.802 -33.220 1.00 63.78 163 ALA A O 1
ATOM 1270 N N . THR A 1 164 ? 33.990 -4.767 -32.742 1.00 60.97 164 THR A N 1
ATOM 1271 C CA . THR A 1 164 ? 35.264 -5.471 -32.506 1.00 60.97 164 THR A CA 1
ATOM 1272 C C . THR A 1 164 ? 35.979 -5.907 -33.786 1.00 60.97 164 THR A C 1
ATOM 1274 O O . THR A 1 164 ? 37.137 -6.307 -33.718 1.00 60.97 164 THR A O 1
ATOM 1277 N N . ASN A 1 165 ? 35.348 -5.787 -34.961 1.00 60.28 165 ASN A N 1
ATOM 1278 C CA . ASN A 1 165 ? 35.962 -6.141 -36.248 1.00 60.28 165 ASN A CA 1
ATOM 1279 C C . ASN A 1 165 ? 36.692 -4.966 -36.932 1.00 60.28 165 ASN A C 1
ATOM 1281 O O . ASN A 1 165 ? 37.061 -5.039 -38.102 1.00 60.28 165 ASN A O 1
ATOM 1285 N N . ARG A 1 166 ? 36.918 -3.853 -36.222 1.00 58.56 166 ARG A N 1
ATOM 1286 C CA . ARG A 1 166 ? 37.835 -2.812 -36.691 1.00 58.56 166 ARG A CA 1
ATOM 1287 C C . A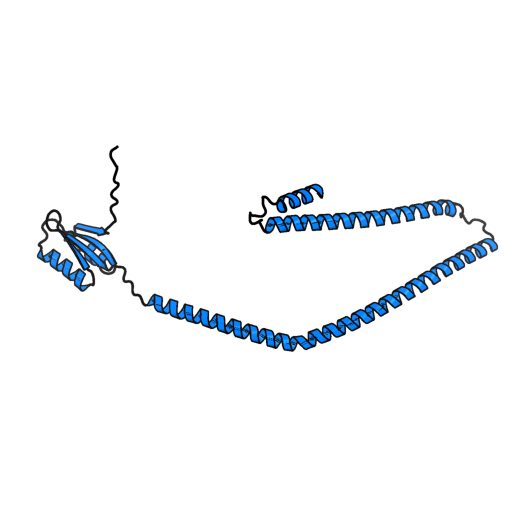RG A 1 166 ? 39.198 -3.059 -36.061 1.00 58.56 166 ARG A C 1
ATOM 1289 O O . ARG A 1 166 ? 39.478 -2.574 -34.970 1.00 58.56 166 ARG A O 1
ATOM 1296 N N . SER A 1 167 ? 40.029 -3.835 -36.757 1.00 55.31 167 SER A N 1
ATOM 1297 C CA . SER A 1 167 ? 41.473 -3.885 -36.515 1.00 55.31 167 SER A CA 1
ATOM 1298 C C . SER A 1 167 ? 42.024 -2.466 -36.680 1.00 55.31 167 SER A C 1
ATOM 1300 O O . SER A 1 167 ? 42.275 -1.995 -37.785 1.00 55.31 167 SER A O 1
ATOM 1302 N N . ASN A 1 168 ? 42.090 -1.729 -35.575 1.00 57.84 168 ASN A N 1
ATOM 1303 C CA . ASN A 1 168 ? 42.843 -0.494 -35.488 1.00 57.84 168 ASN A CA 1
ATOM 1304 C C . ASN A 1 168 ? 44.248 -0.901 -35.056 1.00 57.84 168 ASN A C 1
ATOM 1306 O O . ASN A 1 168 ? 44.527 -0.980 -33.861 1.00 57.84 168 ASN A O 1
ATOM 1310 N N . SER A 1 169 ? 45.097 -1.258 -36.017 1.00 58.66 169 SER A N 1
ATOM 1311 C CA . SER A 1 169 ? 46.527 -1.391 -35.750 1.00 58.66 169 SER A CA 1
ATOM 1312 C C . SER A 1 169 ? 47.025 -0.031 -35.256 1.00 58.66 169 SER A C 1
ATOM 1314 O O . SER A 1 169 ? 46.852 0.955 -35.979 1.00 58.66 169 SER A O 1
ATOM 1316 N N . PRO A 1 170 ? 47.582 0.078 -34.040 1.00 65.44 170 PRO A N 1
ATOM 1317 C CA . PRO A 1 170 ? 48.092 1.351 -33.565 1.00 65.44 170 PRO A CA 1
ATOM 1318 C C . PRO A 1 170 ? 49.301 1.733 -34.431 1.00 65.44 170 PRO A C 1
ATOM 1320 O O . PRO A 1 170 ? 50.240 0.951 -34.614 1.00 65.44 170 PRO A O 1
ATOM 1323 N N . ALA A 1 171 ? 49.204 2.897 -35.068 1.00 69.62 171 ALA A N 1
ATOM 1324 C CA . ALA A 1 171 ? 50.236 3.453 -35.924 1.00 69.62 171 ALA A CA 1
ATOM 1325 C C . ALA A 1 171 ? 50.640 4.818 -35.370 1.00 69.62 171 ALA A C 1
ATOM 1327 O O . ALA A 1 171 ? 49.807 5.720 -35.236 1.00 69.62 171 ALA A O 1
ATOM 1328 N N . SER A 1 172 ? 51.920 4.957 -35.052 1.00 76.88 172 SER A N 1
ATOM 1329 C CA . SER A 1 172 ? 52.497 6.160 -34.468 1.00 76.88 172 SER A CA 1
ATOM 1330 C C . SER A 1 172 ? 53.112 7.045 -35.551 1.00 76.88 172 SER A C 1
ATOM 1332 O O . SER A 1 172 ? 53.714 6.563 -36.513 1.00 76.88 172 SER A O 1
ATOM 1334 N N . LYS A 1 173 ? 52.958 8.365 -35.412 1.00 84.75 173 LYS A N 1
ATOM 1335 C CA . LYS A 1 173 ? 53.653 9.350 -36.255 1.00 84.75 173 LYS A CA 1
ATOM 1336 C C . LYS A 1 173 ? 55.002 9.666 -35.635 1.00 84.75 173 LYS A C 1
ATOM 1338 O O . LYS A 1 173 ? 55.064 10.077 -34.478 1.00 84.75 173 LYS A O 1
ATOM 1343 N N . VAL A 1 174 ? 56.060 9.444 -36.398 1.00 83.50 174 VAL A N 1
ATOM 1344 C CA . VAL A 1 174 ? 57.425 9.455 -35.890 1.00 83.50 174 VAL A CA 1
ATOM 1345 C C . VAL A 1 174 ? 58.352 10.133 -36.892 1.00 83.50 174 VAL A C 1
ATOM 1347 O O . VAL A 1 174 ? 58.181 10.017 -38.108 1.00 83.50 174 VAL A O 1
ATOM 1350 N N . ILE A 1 175 ? 59.347 10.837 -36.368 1.00 83.88 175 ILE A N 1
ATOM 1351 C CA . ILE A 1 175 ? 60.449 11.433 -37.111 1.00 83.88 175 ILE A CA 1
ATOM 1352 C C . ILE A 1 175 ? 61.699 10.603 -36.815 1.00 83.88 175 ILE A C 1
ATOM 1354 O O . ILE A 1 175 ? 62.083 10.444 -35.656 1.00 83.88 175 ILE A O 1
ATOM 1358 N N . VAL A 1 176 ? 62.314 10.055 -37.863 1.00 83.56 176 VAL A N 1
ATOM 1359 C CA . VAL A 1 176 ? 63.539 9.250 -37.770 1.00 83.56 176 VAL A CA 1
ATOM 1360 C C . VAL A 1 176 ? 64.715 10.077 -38.273 1.00 83.56 176 VAL A C 1
ATOM 1362 O O . VAL A 1 176 ? 64.689 10.586 -39.399 1.00 83.56 176 VAL A O 1
ATOM 1365 N N . VAL A 1 177 ? 65.745 10.193 -37.438 1.00 84.12 177 VAL A N 1
ATOM 1366 C CA . VAL A 1 177 ? 66.977 10.941 -37.705 1.00 84.12 177 VAL A CA 1
ATOM 1367 C C . VAL A 1 177 ? 68.140 9.961 -37.846 1.00 84.12 177 VAL A C 1
ATOM 1369 O O . VAL A 1 177 ? 68.341 9.120 -36.974 1.00 84.12 177 VAL A O 1
ATOM 1372 N N . PHE A 1 178 ? 68.923 10.078 -38.918 1.00 84.31 178 PHE A N 1
ATOM 1373 C CA . PHE A 1 178 ? 70.109 9.253 -39.176 1.00 84.31 178 PHE A CA 1
ATOM 1374 C C . PHE A 1 178 ? 71.399 10.009 -38.861 1.00 84.31 178 PHE A C 1
ATOM 1376 O O . PHE A 1 178 ? 71.444 11.236 -38.974 1.00 84.31 178 PHE A O 1
ATOM 1383 N N . GLU A 1 179 ? 72.465 9.272 -38.540 1.00 82.38 179 GLU A N 1
ATOM 1384 C CA . GLU A 1 179 ? 73.790 9.850 -38.308 1.00 82.38 179 GLU A CA 1
ATOM 1385 C C . GLU A 1 179 ? 74.333 10.606 -39.536 1.00 82.38 179 GLU A C 1
ATOM 1387 O O . GLU A 1 179 ? 74.139 10.215 -40.697 1.00 82.38 179 GLU A O 1
ATOM 1392 N N . THR A 1 180 ? 75.065 11.693 -39.269 1.00 73.25 180 THR A N 1
ATOM 1393 C CA . THR A 1 180 ? 75.650 12.575 -40.286 1.00 73.25 180 THR A CA 1
ATOM 1394 C C . THR A 1 180 ? 76.692 11.833 -41.126 1.00 73.25 180 THR A C 1
ATOM 1396 O O . THR A 1 180 ? 77.754 11.481 -40.617 1.00 73.25 180 THR A O 1
ATOM 1399 N N . GLY A 1 181 ? 76.414 11.628 -42.418 1.00 71.62 181 GLY A N 1
ATOM 1400 C CA . GLY A 1 181 ? 77.294 10.891 -43.342 1.00 71.62 181 GLY A CA 1
ATOM 1401 C C . GLY A 1 181 ? 76.750 9.539 -43.816 1.00 71.62 181 GLY A C 1
ATOM 1402 O O . GLY A 1 181 ? 77.411 8.867 -44.605 1.00 71.62 181 GLY A O 1
ATOM 1403 N N . THR A 1 182 ? 75.547 9.149 -43.382 1.00 75.69 182 THR A N 1
ATOM 1404 C CA . THR A 1 182 ? 74.860 7.947 -43.878 1.00 75.69 182 THR A CA 1
ATOM 1405 C C . THR A 1 182 ? 74.561 8.066 -45.378 1.00 75.69 182 THR A C 1
ATOM 1407 O O . THR A 1 182 ? 74.012 9.069 -45.836 1.00 75.69 182 THR A O 1
ATOM 1410 N N . ALA A 1 183 ? 74.925 7.042 -46.158 1.00 78.06 183 ALA A N 1
ATOM 1411 C CA . ALA A 1 183 ? 74.681 7.010 -47.600 1.00 78.06 183 ALA A CA 1
ATOM 1412 C C . ALA A 1 183 ? 73.174 7.040 -47.914 1.00 78.06 183 ALA A C 1
ATOM 1414 O O . ALA A 1 183 ? 72.384 6.360 -47.255 1.00 78.06 183 ALA A O 1
ATOM 1415 N N . ALA A 1 184 ? 72.781 7.788 -48.952 1.00 75.56 184 ALA A N 1
ATOM 1416 C CA . ALA A 1 184 ? 71.378 7.953 -49.351 1.00 75.56 184 ALA A CA 1
ATOM 1417 C C . ALA A 1 184 ? 70.670 6.611 -49.635 1.00 75.56 184 ALA A C 1
ATOM 1419 O O . ALA A 1 184 ? 69.480 6.468 -49.363 1.00 75.56 184 ALA A O 1
ATOM 1420 N N . ASP A 1 185 ? 71.422 5.608 -50.089 1.00 79.00 185 ASP A N 1
ATOM 1421 C CA . ASP A 1 185 ? 70.917 4.265 -50.384 1.00 79.00 185 ASP A CA 1
ATOM 1422 C C . ASP A 1 185 ? 70.407 3.528 -49.131 1.00 79.00 185 ASP A C 1
ATOM 1424 O O . ASP A 1 185 ? 69.437 2.772 -49.197 1.00 79.00 185 ASP A O 1
ATOM 1428 N N . ILE A 1 186 ? 71.019 3.773 -47.966 1.00 78.62 186 ILE A N 1
ATOM 1429 C CA . ILE A 1 186 ? 70.639 3.142 -46.689 1.00 78.62 186 ILE A CA 1
ATOM 1430 C C . ILE A 1 186 ? 69.340 3.765 -46.160 1.00 78.62 186 ILE A C 1
ATOM 1432 O O . ILE A 1 186 ? 68.456 3.057 -45.674 1.00 78.62 186 ILE A O 1
ATOM 1436 N N . VAL A 1 187 ? 69.193 5.084 -46.315 1.00 79.19 187 VAL A N 1
ATOM 1437 C CA . VAL A 1 187 ? 67.976 5.817 -45.932 1.00 79.19 187 VAL A CA 1
ATOM 1438 C C . VAL A 1 187 ? 66.791 5.381 -46.799 1.00 79.19 187 VAL A C 1
ATOM 1440 O O . VAL A 1 187 ? 65.687 5.192 -46.286 1.00 79.19 187 VAL A O 1
ATOM 1443 N N . GLU A 1 188 ? 67.013 5.146 -48.096 1.00 81.25 188 GLU A N 1
ATOM 1444 C CA . GLU A 1 188 ? 65.965 4.665 -49.002 1.00 81.25 188 GLU A CA 1
ATOM 1445 C C . GLU A 1 188 ? 65.581 3.200 -48.734 1.00 81.25 188 GLU A C 1
ATOM 1447 O O . GLU A 1 188 ? 64.404 2.844 -48.792 1.00 81.25 188 GLU A O 1
ATOM 1452 N N . ALA A 1 189 ? 66.541 2.350 -48.357 1.00 81.88 189 ALA A N 1
ATOM 1453 C CA . ALA A 1 189 ? 66.251 0.980 -47.938 1.00 81.88 189 ALA A CA 1
ATOM 1454 C C . ALA A 1 189 ? 65.393 0.937 -46.658 1.00 81.88 189 ALA A C 1
ATOM 1456 O O . ALA A 1 189 ? 64.448 0.149 -46.572 1.00 81.88 189 ALA A O 1
ATOM 1457 N N . ALA A 1 190 ? 65.676 1.807 -45.683 1.00 78.19 190 ALA A N 1
ATOM 1458 C CA . ALA A 1 190 ? 64.872 1.940 -44.468 1.00 78.19 190 ALA A CA 1
ATOM 1459 C C . ALA A 1 190 ? 63.460 2.476 -44.764 1.00 78.19 190 ALA A C 1
ATOM 1461 O O . ALA A 1 190 ? 62.476 1.952 -44.241 1.00 78.19 190 ALA A O 1
ATOM 1462 N N . ALA A 1 191 ? 63.351 3.461 -45.658 1.00 80.25 191 ALA A N 1
ATOM 1463 C CA . ALA A 1 191 ? 62.080 3.987 -46.146 1.00 80.25 191 ALA A CA 1
ATOM 1464 C C . ALA A 1 191 ? 61.211 2.896 -46.797 1.00 80.25 191 ALA A C 1
ATOM 1466 O O . ALA A 1 191 ? 60.047 2.717 -46.436 1.00 80.25 191 ALA A O 1
ATOM 1467 N N . LYS A 1 192 ? 61.799 2.096 -47.690 1.00 82.88 192 LYS A N 1
ATOM 1468 C CA . LYS A 1 192 ? 61.099 1.004 -48.371 1.00 82.88 192 LYS A CA 1
ATOM 1469 C C . LYS A 1 192 ? 60.604 -0.074 -47.403 1.00 82.88 192 LYS A C 1
ATOM 1471 O O . LYS A 1 192 ? 59.481 -0.549 -47.539 1.00 82.88 192 LYS A O 1
ATOM 1476 N N . ARG A 1 193 ? 61.397 -0.413 -46.377 1.00 78.50 193 ARG A N 1
ATOM 1477 C CA . ARG A 1 193 ? 60.978 -1.345 -45.313 1.00 78.50 193 ARG A CA 1
ATOM 1478 C C . ARG A 1 193 ? 59.741 -0.847 -44.565 1.00 78.50 193 ARG A C 1
ATOM 1480 O O . ARG A 1 193 ? 58.924 -1.659 -44.143 1.00 78.50 193 ARG A O 1
ATOM 1487 N N . ILE A 1 194 ? 59.589 0.462 -44.382 1.00 78.44 194 ILE A N 1
ATOM 1488 C CA . ILE A 1 194 ? 58.413 1.041 -43.717 1.00 78.44 194 ILE A CA 1
ATOM 1489 C C . ILE A 1 194 ? 57.186 0.948 -44.625 1.00 78.44 194 ILE A C 1
ATOM 1491 O O . ILE A 1 194 ? 56.125 0.541 -44.158 1.00 78.44 194 ILE A O 1
ATOM 1495 N N . GLU A 1 195 ? 57.341 1.241 -45.916 1.00 80.00 195 GLU A N 1
ATOM 1496 C CA . GLU A 1 195 ? 56.264 1.122 -46.909 1.00 80.00 195 GLU A CA 1
ATOM 1497 C C . GLU A 1 195 ? 55.787 -0.329 -47.083 1.00 80.00 195 GLU A C 1
ATOM 1499 O O . GLU A 1 195 ? 54.583 -0.590 -47.110 1.00 80.00 195 GLU A O 1
ATOM 1504 N N . GLU A 1 196 ? 56.711 -1.295 -47.109 1.00 78.81 196 GLU A N 1
ATOM 1505 C CA . GLU A 1 196 ? 56.398 -2.731 -47.181 1.00 78.81 196 GLU A CA 1
ATOM 1506 C C . GLU A 1 196 ? 55.606 -3.225 -45.959 1.00 78.81 196 GLU A C 1
ATOM 1508 O O . GLU A 1 196 ? 54.783 -4.132 -46.075 1.00 78.81 196 GLU A O 1
ATOM 1513 N N . ASN A 1 197 ? 55.804 -2.596 -44.799 1.00 72.62 197 ASN A N 1
ATOM 1514 C CA . ASN A 1 197 ? 55.095 -2.911 -43.558 1.00 72.62 197 ASN A CA 1
ATOM 1515 C C . ASN A 1 197 ? 53.862 -2.015 -43.320 1.00 72.62 197 ASN A C 1
ATOM 1517 O O . ASN A 1 197 ? 53.354 -1.935 -42.200 1.00 72.62 197 ASN A O 1
ATOM 1521 N N . GLY A 1 198 ? 53.359 -1.352 -44.368 1.00 72.06 198 GLY A N 1
ATOM 1522 C CA . GLY A 1 198 ? 52.119 -0.572 -44.324 1.00 72.06 198 GLY A CA 1
ATOM 1523 C C . GLY A 1 198 ? 52.248 0.801 -43.661 1.00 72.06 198 GLY A C 1
ATOM 1524 O O . GLY A 1 198 ? 51.234 1.414 -43.324 1.00 72.06 198 GLY A O 1
ATOM 1525 N N . GLY A 1 199 ? 53.474 1.283 -43.460 1.00 77.06 199 GLY A N 1
ATOM 1526 C CA . GLY A 1 199 ? 53.754 2.649 -43.043 1.00 77.06 199 GLY A CA 1
ATOM 1527 C C . GLY A 1 199 ? 53.810 3.615 -44.226 1.00 77.06 199 GLY A C 1
ATOM 1528 O O . GLY A 1 199 ? 54.043 3.222 -45.365 1.00 77.06 199 GLY A O 1
ATOM 1529 N N . THR A 1 200 ? 53.594 4.902 -43.970 1.00 81.25 200 THR A N 1
ATOM 1530 C CA . THR A 1 200 ? 53.598 5.940 -45.015 1.00 81.25 200 THR A CA 1
ATOM 1531 C C . THR A 1 200 ? 54.589 7.037 -44.680 1.00 81.25 200 THR A C 1
ATOM 1533 O O . THR A 1 200 ? 54.582 7.547 -43.559 1.00 81.25 200 THR A O 1
ATOM 1536 N N . ILE A 1 201 ? 55.400 7.444 -45.653 1.00 83.19 201 ILE A N 1
ATOM 1537 C CA . ILE A 1 201 ? 56.384 8.517 -45.492 1.00 83.19 201 ILE A CA 1
ATOM 1538 C C . ILE A 1 201 ? 55.764 9.840 -45.936 1.00 83.19 201 ILE A C 1
ATOM 1540 O O . ILE A 1 201 ? 55.212 9.949 -47.027 1.00 83.19 201 ILE A O 1
ATOM 1544 N N . TRP A 1 202 ? 55.869 10.853 -45.083 1.00 83.44 202 TRP A N 1
ATOM 1545 C CA . TRP A 1 202 ? 55.271 12.171 -45.291 1.00 83.44 202 TRP A CA 1
ATOM 1546 C C . TRP A 1 202 ? 56.286 13.199 -45.776 1.00 83.44 202 TRP A C 1
ATOM 1548 O O . TRP A 1 202 ? 55.963 14.034 -46.617 1.00 83.44 202 TRP A O 1
ATOM 1558 N N . HIS A 1 203 ? 57.512 13.155 -45.252 1.00 82.94 203 HIS A N 1
ATOM 1559 C CA . HIS A 1 203 ? 58.547 14.126 -45.597 1.00 82.94 203 HIS A CA 1
ATOM 1560 C C . HIS A 1 203 ? 59.936 13.503 -45.506 1.00 82.94 203 HIS A C 1
ATOM 1562 O O . HIS A 1 203 ? 60.207 12.736 -44.589 1.00 82.94 203 HIS A O 1
ATOM 1568 N N . ARG A 1 204 ? 60.831 13.870 -46.429 1.00 84.06 204 ARG A N 1
ATOM 1569 C CA . ARG A 1 204 ? 62.255 13.503 -46.401 1.00 84.06 204 ARG A CA 1
ATOM 1570 C C . ARG A 1 204 ? 63.116 14.737 -46.116 1.00 84.06 204 ARG A C 1
ATOM 1572 O O . ARG A 1 204 ? 62.841 15.807 -46.659 1.00 84.06 204 ARG A O 1
ATOM 1579 N N . TYR A 1 205 ? 64.117 14.591 -45.258 1.00 82.81 205 TYR A N 1
ATOM 1580 C CA . TYR A 1 205 ? 65.067 15.623 -44.852 1.00 82.81 205 TYR A CA 1
ATOM 1581 C C . TYR A 1 205 ? 66.458 15.255 -45.391 1.00 82.81 205 TYR A C 1
ATOM 1583 O O . TYR A 1 205 ? 66.961 14.163 -45.130 1.00 82.81 205 TYR A O 1
ATOM 1591 N N . THR A 1 206 ? 67.062 16.156 -46.173 1.00 77.06 206 THR A N 1
ATOM 1592 C CA . THR A 1 206 ? 68.355 15.928 -46.857 1.00 77.06 206 THR A CA 1
ATOM 1593 C C . THR A 1 206 ? 69.379 17.038 -46.603 1.00 77.06 206 THR A C 1
ATOM 1595 O O . THR A 1 206 ? 70.560 16.852 -46.868 1.00 77.06 206 THR A O 1
ATOM 1598 N N . THR A 1 207 ? 68.956 18.206 -46.118 1.00 72.69 207 THR A N 1
ATOM 1599 C CA . THR A 1 207 ? 69.785 19.420 -46.119 1.00 72.69 207 THR A CA 1
ATOM 1600 C C . THR A 1 207 ? 70.500 19.662 -44.791 1.00 72.69 207 THR A C 1
ATOM 1602 O O . THR A 1 207 ? 71.714 19.529 -44.715 1.00 72.69 207 THR A O 1
ATOM 1605 N N . THR A 1 208 ? 69.768 20.042 -43.744 1.00 70.44 208 THR A N 1
ATOM 1606 C CA . THR A 1 208 ? 70.320 20.337 -42.407 1.00 70.44 208 THR A CA 1
ATOM 1607 C C . THR A 1 208 ? 70.359 19.118 -41.492 1.00 70.44 208 THR A C 1
ATOM 1609 O O . THR A 1 208 ? 71.115 19.102 -40.526 1.00 70.44 208 THR A O 1
ATOM 1612 N N . LEU A 1 209 ? 69.544 18.110 -41.793 1.00 76.75 209 LEU A N 1
ATOM 1613 C CA . LEU A 1 209 ? 69.440 16.849 -41.075 1.00 76.75 209 LEU A CA 1
ATOM 1614 C C . LEU A 1 209 ? 69.054 15.761 -42.081 1.00 76.75 209 LEU A C 1
ATOM 1616 O O . LEU A 1 209 ? 68.261 16.017 -42.989 1.00 76.75 209 LEU A O 1
ATOM 1620 N N . THR A 1 210 ? 69.636 14.574 -41.939 1.00 80.62 210 THR A N 1
ATOM 1621 C CA . THR A 1 210 ? 69.355 13.404 -42.777 1.00 80.62 210 THR A CA 1
ATOM 1622 C C . THR A 1 210 ? 68.315 12.529 -42.088 1.00 80.62 210 THR A C 1
ATOM 1624 O O . THR A 1 210 ? 68.585 11.975 -41.027 1.00 80.62 210 THR A O 1
ATOM 1627 N N . GLY A 1 211 ? 67.110 12.426 -42.654 1.00 84.12 211 GLY A N 1
ATOM 1628 C CA . GLY A 1 211 ? 66.004 11.714 -42.009 1.00 84.12 211 GLY A CA 1
ATOM 1629 C C . GLY A 1 211 ? 64.697 11.725 -42.786 1.00 84.12 211 GLY A C 1
ATOM 1630 O O . GLY A 1 211 ? 64.623 12.252 -43.895 1.00 84.12 211 GLY A O 1
ATOM 1631 N N . PHE A 1 212 ? 63.642 11.162 -42.203 1.00 84.44 212 PHE A N 1
ATOM 1632 C CA . PHE A 1 212 ? 62.290 11.245 -42.757 1.00 84.44 212 PHE A CA 1
ATOM 1633 C C . PHE A 1 212 ? 61.214 11.191 -41.664 1.00 84.44 212 PHE A C 1
ATOM 1635 O O . PHE A 1 212 ? 61.409 10.618 -40.594 1.00 84.44 212 PHE A O 1
ATOM 1642 N N . ALA A 1 213 ? 60.062 11.792 -41.948 1.00 83.75 213 ALA A N 1
ATOM 1643 C CA . ALA A 1 213 ? 58.854 11.693 -41.139 1.00 83.75 213 ALA A CA 1
ATOM 1644 C C . ALA A 1 213 ? 57.952 10.601 -41.719 1.00 83.75 213 ALA A C 1
ATOM 1646 O O . ALA A 1 213 ? 57.599 10.657 -42.901 1.00 83.75 213 ALA A O 1
ATOM 1647 N N . ALA A 1 214 ? 57.564 9.624 -40.904 1.00 83.88 214 ALA A N 1
ATOM 1648 C CA . ALA A 1 214 ? 56.746 8.499 -41.335 1.00 83.88 214 ALA A CA 1
ATOM 1649 C C . ALA A 1 214 ? 55.703 8.100 -40.285 1.00 83.88 214 ALA A C 1
ATOM 1651 O O . ALA A 1 214 ? 55.862 8.304 -39.083 1.00 83.88 214 ALA A O 1
ATOM 1652 N N . THR A 1 215 ? 54.609 7.510 -40.756 1.00 84.62 215 THR A N 1
ATOM 1653 C CA . THR A 1 215 ? 53.680 6.759 -39.913 1.00 84.62 215 THR A CA 1
ATOM 1654 C C . THR A 1 215 ? 54.135 5.315 -39.896 1.00 84.62 215 THR A C 1
ATOM 1656 O O . THR A 1 215 ? 54.176 4.673 -40.942 1.00 84.62 215 THR A O 1
ATOM 1659 N N . ILE A 1 216 ? 54.496 4.826 -38.718 1.00 82.62 216 ILE A N 1
ATOM 1660 C CA . ILE A 1 216 ? 55.085 3.508 -38.507 1.00 82.62 216 ILE A CA 1
ATOM 1661 C C . ILE A 1 216 ? 54.130 2.714 -37.611 1.00 82.62 216 ILE A C 1
ATOM 1663 O O . ILE A 1 216 ? 53.598 3.251 -36.639 1.00 82.62 216 ILE A O 1
ATOM 1667 N N . SER A 1 217 ? 53.876 1.445 -37.936 1.00 78.75 217 SER A N 1
ATOM 1668 C CA . SER A 1 217 ? 53.088 0.578 -37.054 1.00 78.75 217 SER A CA 1
ATOM 1669 C C . SER A 1 217 ? 53.859 0.280 -35.768 1.00 78.75 217 SER A C 1
ATOM 1671 O O . SER A 1 217 ? 55.054 -0.019 -35.813 1.00 78.75 217 SER A O 1
ATOM 1673 N N . ASP A 1 218 ? 53.177 0.285 -34.624 1.00 73.12 218 ASP A N 1
ATOM 1674 C CA . ASP A 1 218 ? 53.825 0.068 -33.324 1.00 73.12 218 ASP A CA 1
ATOM 1675 C C . ASP A 1 218 ? 54.507 -1.309 -33.207 1.00 73.12 218 ASP A C 1
ATOM 1677 O O . ASP A 1 218 ? 55.395 -1.497 -32.380 1.00 73.12 218 ASP A O 1
ATOM 1681 N N . SER A 1 219 ? 54.146 -2.271 -34.066 1.00 71.50 219 SER A N 1
ATOM 1682 C CA . SER A 1 219 ? 54.776 -3.596 -34.130 1.00 71.50 219 SER A CA 1
ATOM 1683 C C . SER A 1 219 ? 56.213 -3.580 -34.667 1.00 71.50 219 SER A C 1
ATOM 1685 O O . SER A 1 219 ? 56.988 -4.472 -34.331 1.00 71.50 219 SER A O 1
ATOM 1687 N N . ILE A 1 220 ? 56.574 -2.594 -35.496 1.00 73.56 220 ILE A N 1
ATOM 1688 C CA . ILE A 1 220 ? 57.896 -2.516 -36.142 1.00 73.56 220 ILE A CA 1
ATOM 1689 C C . ILE A 1 220 ? 58.812 -1.459 -35.512 1.00 73.56 220 ILE A C 1
ATOM 1691 O O . ILE A 1 220 ? 60.021 -1.523 -35.727 1.00 73.56 220 ILE A O 1
ATOM 1695 N N . LEU A 1 221 ? 58.279 -0.546 -34.687 1.00 70.88 221 LEU A N 1
ATOM 1696 C CA . LEU A 1 221 ? 59.054 0.493 -33.988 1.00 70.88 221 LEU A CA 1
ATOM 1697 C C . LEU A 1 221 ? 60.305 -0.031 -33.251 1.00 70.88 221 LEU A C 1
ATOM 1699 O O . LEU A 1 221 ? 61.362 0.572 -33.434 1.00 70.88 221 LEU A O 1
ATOM 1703 N N . PRO A 1 222 ? 60.259 -1.155 -32.503 1.00 73.44 222 PRO A N 1
ATOM 1704 C CA . PRO A 1 222 ? 61.434 -1.645 -31.777 1.00 73.44 222 PRO A CA 1
ATOM 1705 C C . PRO A 1 222 ? 62.582 -2.045 -32.710 1.00 73.44 222 PRO A C 1
ATOM 1707 O O . PRO A 1 222 ? 63.742 -1.812 -32.400 1.00 73.44 222 PRO A O 1
ATOM 1710 N N . SER A 1 223 ? 62.259 -2.584 -33.892 1.00 71.56 223 SER A N 1
ATOM 1711 C CA . SER A 1 223 ? 63.267 -3.045 -34.856 1.00 71.56 223 SER A CA 1
ATOM 1712 C C . SER A 1 223 ? 64.052 -1.916 -35.524 1.00 71.56 223 SER A C 1
ATOM 1714 O O . SER A 1 223 ? 65.126 -2.167 -36.054 1.00 71.56 223 SER A O 1
ATOM 1716 N N . PHE A 1 224 ? 63.519 -0.692 -35.509 1.00 69.88 224 PHE A N 1
ATOM 1717 C CA . PHE A 1 224 ? 64.209 0.494 -36.016 1.00 69.88 224 PHE A CA 1
ATOM 1718 C C . PHE A 1 224 ? 64.964 1.236 -34.909 1.00 69.88 224 PHE A C 1
ATOM 1720 O O . PHE A 1 224 ? 65.906 1.958 -35.199 1.00 69.88 224 PHE A O 1
ATOM 1727 N N . THR A 1 225 ? 64.593 1.068 -33.636 1.00 68.88 225 THR A N 1
ATOM 1728 C CA . THR A 1 225 ? 65.347 1.660 -32.517 1.00 68.88 225 THR A CA 1
ATOM 1729 C C . THR A 1 225 ? 66.742 1.042 -32.363 1.00 68.88 225 THR A C 1
ATOM 1731 O O . THR A 1 225 ? 67.655 1.728 -31.915 1.00 68.88 225 THR A O 1
ATOM 1734 N N . ASP A 1 226 ? 66.918 -0.212 -32.788 1.00 67.62 226 ASP A N 1
ATOM 1735 C CA . ASP A 1 226 ? 68.180 -0.956 -32.665 1.00 67.62 226 ASP A CA 1
ATOM 1736 C C . ASP A 1 226 ? 69.142 -0.789 -33.870 1.00 67.62 226 ASP A C 1
ATOM 1738 O O . ASP A 1 226 ? 70.241 -1.348 -33.862 1.00 67.62 226 ASP A O 1
ATOM 1742 N N . ASP A 1 227 ? 68.766 -0.041 -34.918 1.00 73.75 227 ASP A N 1
ATOM 1743 C CA . ASP A 1 227 ? 69.589 0.129 -36.128 1.00 73.75 227 ASP A CA 1
ATOM 1744 C C . ASP A 1 227 ? 70.765 1.110 -35.888 1.00 73.75 227 ASP A C 1
ATOM 1746 O O . ASP A 1 227 ? 70.575 2.272 -35.538 1.00 73.75 227 ASP A O 1
ATOM 1750 N N . VAL A 1 228 ? 71.999 0.662 -36.169 1.00 66.50 228 VAL A N 1
ATOM 1751 C CA . VAL A 1 228 ? 73.279 1.378 -35.917 1.00 66.50 228 VAL A CA 1
ATOM 1752 C C . VAL A 1 228 ? 73.381 2.764 -36.574 1.00 66.50 228 VAL A C 1
ATOM 1754 O O . VAL A 1 228 ? 74.164 3.596 -36.133 1.00 66.50 228 VAL A O 1
ATOM 1757 N N . HIS A 1 229 ? 72.613 3.023 -37.632 1.00 71.94 229 HIS A N 1
ATOM 1758 C CA . HIS A 1 229 ? 72.665 4.280 -38.387 1.00 71.94 229 HIS A CA 1
ATOM 1759 C C . HIS A 1 229 ? 71.635 5.322 -37.928 1.00 71.94 229 HIS A C 1
ATOM 1761 O O . HIS A 1 229 ? 71.601 6.426 -38.480 1.00 71.94 229 HIS A O 1
ATOM 1767 N N . ILE A 1 230 ? 70.780 4.982 -36.958 1.00 77.19 230 ILE A N 1
ATOM 1768 C CA . ILE A 1 230 ? 69.736 5.868 -36.444 1.00 77.19 230 ILE A CA 1
ATOM 1769 C C . ILE A 1 230 ? 70.256 6.601 -35.208 1.00 77.19 230 ILE A C 1
ATOM 1771 O O . ILE A 1 230 ? 70.657 6.002 -34.217 1.00 77.19 230 ILE A O 1
ATOM 1775 N N . GLN A 1 231 ? 70.221 7.928 -35.278 1.00 76.25 231 GLN A N 1
ATOM 1776 C CA . GLN A 1 231 ? 70.658 8.814 -34.207 1.00 76.25 231 GLN A CA 1
ATOM 1777 C C . GLN A 1 231 ? 69.554 9.023 -33.162 1.00 76.25 231 GLN A C 1
ATOM 1779 O O . GLN A 1 231 ? 69.826 9.026 -31.962 1.00 76.25 231 GLN A O 1
ATOM 1784 N N . SER A 1 232 ? 68.309 9.225 -33.603 1.00 78.50 232 SER A N 1
ATOM 1785 C CA . SER A 1 232 ? 67.151 9.334 -32.713 1.00 78.50 232 SER A CA 1
ATOM 1786 C C . SER A 1 232 ? 65.836 9.068 -33.443 1.00 78.50 232 SER A C 1
ATOM 1788 O O . SER A 1 232 ? 65.712 9.235 -34.660 1.00 78.50 232 SER A O 1
ATOM 1790 N N . ILE A 1 233 ? 64.841 8.640 -32.667 1.00 81.06 233 ILE A N 1
ATOM 1791 C CA . ILE A 1 233 ? 63.468 8.414 -33.109 1.00 81.06 233 ILE A CA 1
ATOM 1792 C C . ILE A 1 233 ? 62.563 9.221 -32.181 1.00 81.06 233 ILE A C 1
ATOM 1794 O O . ILE A 1 233 ? 62.495 8.940 -30.985 1.00 81.06 233 ILE A O 1
ATOM 1798 N N . GLU A 1 234 ? 61.878 10.225 -32.721 1.00 80.44 234 GLU A N 1
ATOM 1799 C CA . GLU A 1 234 ? 61.029 11.128 -31.940 1.00 80.44 234 GLU A CA 1
ATOM 1800 C C . GLU A 1 234 ? 59.571 11.039 -32.387 1.00 80.44 234 GLU A C 1
ATOM 1802 O O . GLU A 1 234 ? 59.268 11.000 -33.579 1.00 80.44 234 GLU A O 1
ATOM 1807 N N . ALA A 1 235 ? 58.648 11.009 -31.426 1.00 79.12 235 ALA A N 1
ATOM 1808 C CA . ALA A 1 235 ? 57.223 11.078 -31.722 1.00 79.12 235 ALA A CA 1
ATOM 1809 C C . ALA A 1 235 ? 56.858 12.493 -32.193 1.00 79.12 235 ALA A C 1
ATOM 1811 O O . ALA A 1 235 ? 57.212 13.480 -31.547 1.00 79.12 235 ALA A O 1
ATOM 1812 N N . ASP A 1 236 ? 56.130 12.587 -33.304 1.00 75.62 236 ASP A N 1
ATOM 1813 C CA . ASP A 1 236 ? 55.708 13.866 -33.875 1.00 75.62 236 ASP A CA 1
ATOM 1814 C C . ASP A 1 236 ? 54.664 14.537 -32.960 1.00 75.62 236 ASP A C 1
ATOM 1816 O O . ASP A 1 236 ? 53.539 14.049 -32.802 1.00 75.62 236 ASP A O 1
ATOM 1820 N N . GLY A 1 237 ? 55.063 15.627 -32.299 1.00 74.94 237 GLY A N 1
ATOM 1821 C CA . GLY A 1 237 ? 54.277 16.334 -31.286 1.00 74.94 237 GLY A CA 1
ATOM 1822 C C . GLY A 1 237 ? 53.783 17.710 -31.757 1.00 74.94 237 GLY A C 1
ATOM 1823 O O . GLY A 1 237 ? 54.452 18.381 -32.541 1.00 74.94 237 GLY A O 1
ATOM 1824 N N . PRO A 1 238 ? 52.626 18.196 -31.270 1.00 70.56 238 PRO A N 1
ATOM 1825 C CA . PRO A 1 238 ? 52.109 19.505 -31.662 1.00 70.56 238 PRO A CA 1
ATOM 1826 C C . PRO A 1 238 ? 52.930 20.654 -31.051 1.00 70.56 238 PRO A C 1
ATOM 1828 O O . PRO A 1 238 ? 53.107 20.723 -29.834 1.00 70.56 238 PRO A O 1
ATOM 1831 N N . VAL A 1 239 ? 53.357 21.614 -31.879 1.00 65.31 239 VAL A N 1
ATOM 1832 C CA . VAL A 1 239 ? 54.017 22.853 -31.425 1.00 65.31 239 VAL A CA 1
ATOM 1833 C C . VAL A 1 239 ? 53.001 24.000 -31.403 1.00 65.31 239 VAL A C 1
ATOM 1835 O O . VAL A 1 239 ? 52.404 24.334 -32.424 1.00 65.31 239 VAL A O 1
ATOM 1838 N N . SER A 1 240 ? 52.789 24.613 -30.234 1.00 70.31 240 SER A N 1
ATOM 1839 C CA . SER A 1 240 ? 51.858 25.739 -30.065 1.00 70.31 240 SER A CA 1
ATOM 1840 C C . SER A 1 240 ? 52.578 27.076 -30.256 1.00 70.31 240 SER A C 1
ATOM 1842 O O . SER A 1 240 ? 53.502 27.405 -29.511 1.00 70.31 240 SER A O 1
ATOM 1844 N N . ALA A 1 241 ? 52.155 27.868 -31.243 1.00 63.91 241 ALA A N 1
ATOM 1845 C CA . ALA A 1 241 ? 52.678 29.212 -31.464 1.00 63.91 241 ALA A CA 1
ATOM 1846 C C . ALA A 1 241 ? 51.952 30.219 -30.556 1.00 63.91 241 ALA A C 1
ATOM 1848 O O . ALA A 1 241 ? 50.834 30.649 -30.840 1.00 63.91 241 ALA A O 1
ATOM 1849 N N . LEU A 1 242 ? 52.588 30.612 -29.451 1.00 53.38 242 LEU A N 1
ATOM 1850 C CA . LEU A 1 242 ? 52.062 31.640 -28.553 1.00 53.38 242 LEU A CA 1
ATOM 1851 C C . LEU A 1 242 ? 52.345 33.027 -29.155 1.00 53.38 242 LEU A C 1
ATOM 1853 O O . LEU A 1 242 ? 53.408 33.614 -28.954 1.00 53.38 242 LEU A O 1
ATOM 1857 N N . PHE A 1 243 ? 51.403 33.538 -29.949 1.00 56.91 243 PHE A N 1
ATOM 1858 C CA . PHE A 1 243 ? 51.480 34.883 -30.517 1.00 56.91 243 PHE A CA 1
ATOM 1859 C C . PHE A 1 243 ? 51.294 35.922 -29.403 1.00 56.91 243 PHE A C 1
ATOM 1861 O O . PHE A 1 243 ? 50.196 36.089 -28.874 1.00 56.91 243 PHE A O 1
ATOM 1868 N N . LYS A 1 244 ? 52.372 36.618 -29.024 1.00 52.50 244 LYS A N 1
ATOM 1869 C CA . LYS A 1 244 ? 52.319 37.757 -28.100 1.00 52.50 244 LYS A CA 1
ATOM 1870 C C . LYS A 1 244 ? 52.171 39.044 -28.923 1.00 52.50 244 LYS A C 1
ATOM 1872 O O . LYS A 1 244 ? 53.164 39.471 -29.516 1.00 52.50 244 LYS A O 1
ATOM 1877 N N . PRO A 1 245 ? 50.978 39.661 -29.002 1.00 54.06 245 PRO A N 1
ATOM 1878 C CA . PRO A 1 245 ? 50.828 40.927 -29.711 1.00 54.06 245 PRO A CA 1
ATOM 1879 C C . PRO A 1 245 ? 51.661 42.011 -29.007 1.00 54.06 245 PRO A C 1
ATOM 1881 O O . PRO A 1 245 ? 51.624 42.132 -27.781 1.00 54.06 245 PRO A O 1
ATOM 1884 N N . LYS A 1 246 ? 52.450 42.773 -29.775 1.00 53.84 246 LYS A N 1
ATOM 1885 C CA . LYS A 1 246 ? 53.061 44.022 -29.295 1.00 53.84 246 LYS A CA 1
ATOM 1886 C C . LYS A 1 246 ? 51.952 45.073 -29.182 1.00 53.84 246 LYS A C 1
ATOM 1888 O O . LYS A 1 246 ? 51.213 45.245 -30.148 1.00 53.84 246 LYS A O 1
ATOM 1893 N N . ASN A 1 247 ? 51.854 45.708 -28.011 1.00 51.91 247 ASN A N 1
ATOM 1894 C CA . ASN A 1 247 ? 51.026 46.896 -27.770 1.00 51.91 247 ASN A CA 1
ATOM 1895 C C . ASN A 1 247 ? 51.363 48.023 -28.746 1.00 51.91 247 ASN A C 1
ATOM 1897 O O . ASN A 1 247 ? 52.573 48.177 -29.041 1.00 51.91 247 ASN A O 1
#

Foldseek 3Di:
DVVVLVVLVCVVVPPVCVPPPDDVVSVVVSVVVVVVVVVVVVVVVVVVVVVVVVVVVVVVVVVVVVVCVVPPPPDDDPVNVVVVVVVVVVVVVVVVVVVVVVVVVVVVVVVVVVVVVVVVVVVVVVVVVCPVVVVVVVVVVVVVVVVVVVVVVVVVVVVVVVVVPPPPQDWFWKKWFFDDPDDPVVQVVVVVVQVVQVKAWDDADDDPTGTTIITHGPVCVVVSVPDPGTPDMGGDDDDDDPDDDDD

Secondary structure (DSSP, 8-state):
-HHHHHHHHHHHH-TTTTTS---HHHHHHHHHHHHHHHHHHHHHHHHHHHHHHHHHHHHHHHHHHHHHTT---SS--HHHHHHHHHHHHHHHHHHHHHHHHHHHHHHHHHHHHHHHHHHHHHHHHHHHHHHHHHHHHHHHHHHHHHHHHHHHHHHHHHHHHHHTT-----EEEEEEEE-TT--HHHHHHHHHHHHHTT-EEEEEE-SSS-EEEEEEETTTHHHHHT-TTEEEEEE--PPP-------

Radius of gyration: 50.66 Å; chains: 1; bounding box: 113×63×117 Å

InterPro domains:
  IPR023601 Golgi SNAP receptor complex, subunit 1 [PTHR21094] (1-160)
  IPR037045 Peptidase S8 propeptide/proteinase inhibitor I9 superfamily [G3DSA:3.30.70.80] (170-241)
  IPR060289 Golgi SNAP receptor complex member, N-terminal domain [PF27017] (1-63)

Sequence (247 aa):
LTQTTNKMAEFLDSPLFSNIPTNPSQMHVLQRHREILYDYSREFNRTRQTISSARAHADLLSGSSMISRNDTNSGMSVHDRLLNERDHIDGAHGIADSVLEQANLTREALDEQGRMLANARGRLGGVLGRFPAINNLVQKINTKKRRDQIVIAVVLGVCLTGATNRSNSPASKVIVVFETGTAADIVEAAAKRIEENGGTIWHRYTTTLTGFAATISDSILPSFTDDVHIQSIEADGPVSALFKPKN

pLDDT: mean 79.68, std 12.07, range [51.91, 97.38]

Organism: NCBI:txid109957